Protein 2NWU (pdb70)

Radius of gyration: 24.84 Å; Cα contacts (8 Å, |Δi|>4): 505; chains: 2; bounding box: 49×65×59 Å

InterPro domains:
  IPR002739 RNA-binding protein PAB1135-like [MF_01112] (2-134)
  IPR002739 RNA-binding protein PAB1135-like [PF01877] (4-115)
  IPR002739 RNA-binding protein PAB1135-like [PTHR39652] (1-143)
  IPR022803 Large ribosomal subunit protein uL5 domain superfamily [G3DSA:3.30.1440.10] (1-136)
  IPR022803 Large ribosomal subunit protein uL5 domain superfamily [SSF55282] (3-143)

Structure (mmCIF, N/CA/C/O backbone):
data_2NWU
#
_entry.id   2NWU
#
_cell.length_a   44.680
_cell.length_b   66.307
_cell.length_c   124.746
_cell.angle_alpha   90.00
_cell.angle_beta   90.00
_cell.angle_gamma   90.00
#
_symmetry.space_group_name_H-M   'P 21 21 21'
#
loop_
_entity.id
_entity.type
_entity.pdbx_description
1 polymer 'UPF0201 protein SSO1042'
2 water water
#
loop_
_atom_site.group_PDB
_atom_site.id
_atom_site.type_symbol
_atom_site.label_atom_id
_atom_site.label_alt_id
_atom_site.label_comp_id
_atom_site.label_asym_id
_atom_site.label_entity_id
_atom_site.label_seq_id
_atom_site.pdbx_PDB_ins_code
_atom_site.Cartn_x
_atom_site.Cartn_y
_atom_site.Cartn_z
_atom_site.occupancy
_atom_site.B_iso_or_equiv
_atom_site.auth_seq_id
_atom_site.auth_comp_id
_atom_site.auth_asym_id
_atom_site.auth_atom_id
_atom_site.pdbx_PDB_model_num
ATOM 1 N N . ASP A 1 4 ? 17.200 -2.484 12.237 1.00 43.71 2 ASP A N 1
ATOM 2 C CA . ASP A 1 4 ? 18.108 -1.385 12.159 1.00 43.82 2 ASP A CA 1
ATOM 3 C C . ASP A 1 4 ? 19.544 -1.854 12.052 1.00 42.70 2 ASP A C 1
ATOM 4 O O . ASP A 1 4 ? 20.159 -2.343 13.024 1.00 41.80 2 ASP A O 1
ATOM 9 N N . LYS A 1 5 ? 20.160 -1.694 10.862 1.00 38.99 3 LYS A N 1
ATOM 10 C CA . LYS A 1 5 ? 21.538 -2.113 10.649 1.00 36.26 3 LYS A CA 1
ATOM 11 C C . LYS A 1 5 ? 22.129 -1.552 9.373 1.00 33.17 3 LYS A C 1
ATOM 12 O O . LYS A 1 5 ? 21.421 -1.053 8.502 1.00 31.39 3 LYS A O 1
ATOM 18 N N . VAL A 1 6 ? 23.449 -1.647 9.289 1.00 30.00 4 VAL A N 1
ATOM 19 C CA . VAL A 1 6 ? 24.199 -1.201 8.132 1.00 27.22 4 VAL A CA 1
ATOM 20 C C . VAL A 1 6 ? 24.793 -2.456 7.518 1.00 25.51 4 VAL A C 1
ATOM 21 O O . VAL A 1 6 ? 25.394 -3.280 8.215 1.00 24.50 4 VAL A O 1
ATOM 33 N N . VAL A 1 8 ? 26.974 -3.947 3.973 1.00 24.47 6 VAL A N 1
ATOM 34 C CA . VAL A 1 8 ? 27.747 -3.664 2.780 1.00 23.32 6 VAL A CA 1
ATOM 35 C C . VAL A 1 8 ? 27.986 -4.975 2.052 1.00 24.36 6 VAL A C 1
ATOM 36 O O . VAL A 1 8 ? 28.429 -5.955 2.657 1.00 24.86 6 VAL A O 1
ATOM 40 N N . VAL A 1 9 ? 27.668 -4.989 0.758 1.00 24.04 7 VAL A N 1
ATOM 41 C CA . VAL A 1 9 ? 27.824 -6.176 -0.069 1.00 25.82 7 VAL A CA 1
ATOM 42 C C . VAL A 1 9 ? 28.738 -5.887 -1.250 1.00 27.35 7 VAL A C 1
ATOM 43 O O . VAL A 1 9 ? 28.539 -4.917 -1.987 1.00 28.14 7 VAL A O 1
ATOM 47 N N . ALA A 1 10 ? 29.738 -6.741 -1.428 1.00 28.17 8 ALA A N 1
ATOM 48 C CA . ALA A 1 10 ? 30.700 -6.581 -2.501 1.00 29.09 8 ALA A CA 1
ATOM 49 C C . ALA A 1 10 ? 31.087 -7.936 -3.075 1.00 30.67 8 ALA A C 1
ATOM 50 O O . ALA A 1 10 ? 31.135 -8.940 -2.359 1.00 29.52 8 ALA A O 1
ATOM 52 N N . GLU A 1 11 ? 31.365 -7.961 -4.372 1.00 31.49 9 GLU A N 1
ATOM 53 C CA . GLU A 1 11 ? 31.764 -9.196 -5.025 1.00 33.51 9 GLU A CA 1
ATOM 54 C C . GLU A 1 11 ? 33.271 -9.361 -4.948 1.00 32.60 9 GLU A C 1
ATOM 55 O O . GLU A 1 11 ? 34.022 -8.384 -4.941 1.00 32.68 9 GLU A O 1
ATOM 61 N N . VAL A 1 12 ? 33.710 -10.608 -4.881 1.00 31.23 10 VAL A N 1
ATOM 62 C CA . VAL A 1 12 ? 35.133 -10.906 -4.875 1.00 30.36 10 VAL A CA 1
ATOM 63 C C . VAL A 1 12 ? 35.343 -11.935 -5.979 1.00 29.73 10 VAL A C 1
ATOM 64 O O . VAL A 1 12 ? 35.022 -13.112 -5.807 1.00 29.67 10 VAL A O 1
ATOM 68 N N . ARG A 1 13 ? 35.837 -11.483 -7.127 1.00 29.71 11 ARG A N 1
ATOM 69 C CA . ARG A 1 13 ? 36.086 -12.384 -8.242 1.00 29.24 11 ARG A CA 1
ATOM 70 C C . ARG A 1 13 ? 37.349 -13.192 -7.996 1.00 28.24 11 ARG A C 1
ATOM 71 O O . ARG A 1 13 ? 38.170 -12.839 -7.154 1.00 25.75 11 ARG A O 1
ATOM 79 N N . PRO A 1 14 ? 37.515 -14.296 -8.734 1.00 27.82 12 PRO A N 1
ATOM 80 C CA . PRO A 1 14 ? 38.679 -15.176 -8.615 1.00 28.09 12 PRO A CA 1
ATOM 81 C C . PRO A 1 14 ? 39.993 -14.417 -8.788 1.00 27.57 12 PRO A C 1
ATOM 82 O O . PRO A 1 14 ? 41.016 -14.818 -8.237 1.00 27.66 12 PRO A O 1
ATOM 86 N N . SER A 1 15 ? 39.959 -13.324 -9.555 1.00 27.72 13 SER A N 1
ATOM 87 C CA . SER A 1 15 ? 41.157 -12.510 -9.777 1.00 26.75 13 SER A CA 1
ATOM 88 C C . SER A 1 15 ? 41.357 -11.443 -8.700 1.00 25.46 13 SER A C 1
ATOM 89 O O . SER A 1 15 ? 42.404 -10.807 -8.658 1.00 23.79 13 SER A O 1
ATOM 92 N N . GLU A 1 16 ? 40.373 -11.266 -7.819 1.00 27.11 14 GLU A N 1
ATOM 93 C CA . GLU A 1 16 ? 40.470 -10.258 -6.751 1.00 29.42 14 GLU A CA 1
ATOM 94 C C . GLU A 1 16 ? 40.964 -10.792 -5.403 1.00 29.63 14 GLU A C 1
ATOM 95 O O . GLU A 1 16 ? 40.894 -11.992 -5.129 1.00 27.02 14 GLU A O 1
ATOM 101 N N . ASP A 1 17 ? 41.465 -9.891 -4.564 1.00 30.62 15 ASP A N 1
ATOM 102 C CA . ASP A 1 17 ? 41.928 -10.282 -3.239 1.00 31.77 15 ASP A CA 1
ATOM 103 C C . ASP A 1 17 ? 40.913 -9.756 -2.220 1.00 29.94 15 ASP A C 1
ATOM 104 O O . ASP A 1 17 ? 40.728 -8.551 -2.079 1.00 28.14 15 ASP A O 1
ATOM 109 N N . VAL A 1 18 ? 40.245 -10.673 -1.526 1.00 29.70 16 VAL A N 1
ATOM 110 C CA . VAL A 1 18 ? 39.236 -10.314 -0.536 1.00 29.08 16 VAL A CA 1
ATOM 111 C C . VAL A 1 18 ? 39.777 -9.274 0.443 1.00 28.43 16 VAL A C 1
ATOM 112 O O . VAL A 1 18 ? 39.043 -8.415 0.928 1.00 28.35 16 VAL A O 1
ATOM 116 N N . ASN A 1 19 ? 41.071 -9.341 0.722 1.00 27.26 17 ASN A N 1
ATOM 117 C CA . ASN A 1 19 ? 41.685 -8.383 1.627 1.00 28.40 17 ASN A CA 1
ATOM 118 C C . ASN A 1 19 ? 41.704 -6.974 1.036 1.00 27.18 17 ASN A C 1
ATOM 119 O O . ASN A 1 19 ? 41.554 -5.999 1.765 1.00 25.21 17 ASN A O 1
ATOM 124 N N . LYS A 1 20 ? 41.873 -6.860 -0.281 1.00 27.02 18 LYS A N 1
ATOM 125 C CA . LYS A 1 20 ? 41.873 -5.543 -0.905 1.00 27.17 18 LYS A CA 1
ATOM 126 C C . LYS A 1 20 ? 40.451 -4.985 -0.92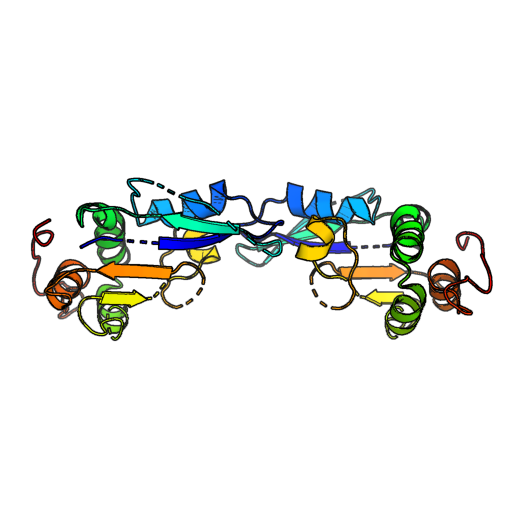1 1.00 27.21 18 LYS A C 1
ATOM 127 O O . LYS A 1 20 ? 40.244 -3.779 -0.769 1.00 26.35 18 LYS A O 1
ATOM 133 N N . VAL A 1 21 ? 39.469 -5.866 -1.088 1.00 24.41 19 VAL A N 1
ATOM 134 C CA . VAL A 1 21 ? 38.079 -5.433 -1.086 1.00 24.40 19 VAL A CA 1
ATOM 135 C C . VAL A 1 21 ? 37.654 -5.040 0.337 1.00 24.96 19 VAL A C 1
ATOM 136 O O . VAL A 1 21 ? 36.922 -4.070 0.530 1.00 24.94 19 VAL A O 1
ATOM 140 N N . LEU A 1 22 ? 38.108 -5.795 1.337 1.00 24.05 20 LEU A N 1
ATOM 141 C CA . LEU A 1 22 ? 37.780 -5.478 2.731 1.00 22.98 20 LEU A CA 1
ATOM 142 C C . LEU A 1 22 ? 38.453 -4.169 3.128 1.00 22.45 20 LEU A C 1
ATOM 143 O O . LEU A 1 22 ? 37.884 -3.357 3.860 1.00 21.70 20 LEU A O 1
ATOM 148 N N . SER A 1 23 ? 39.672 -3.966 2.646 1.00 20.59 21 SER A N 1
ATOM 149 C CA . SER A 1 23 ? 40.382 -2.739 2.950 1.00 21.63 21 SER A CA 1
ATOM 150 C C . SER A 1 23 ? 39.628 -1.566 2.296 1.00 21.95 21 SER A C 1
ATOM 151 O O . SER A 1 23 ? 39.483 -0.510 2.898 1.00 24.57 21 SER A O 1
ATOM 154 N N . ALA A 1 24 ? 39.151 -1.764 1.069 1.00 20.63 22 ALA A N 1
ATOM 155 C CA . ALA A 1 24 ? 38.389 -0.745 0.343 1.00 22.10 22 ALA A CA 1
ATOM 156 C C . ALA A 1 24 ? 37.183 -0.277 1.162 1.00 21.60 22 ALA A C 1
ATOM 157 O O . ALA A 1 24 ? 36.905 0.922 1.280 1.00 20.83 22 ALA A O 1
ATOM 159 N N . ILE A 1 25 ? 36.463 -1.235 1.727 1.00 20.79 23 ILE A N 1
ATOM 160 C CA . ILE A 1 25 ? 35.288 -0.913 2.506 1.00 21.71 23 ILE A CA 1
ATOM 161 C C . ILE A 1 25 ? 35.699 -0.263 3.812 1.00 22.46 23 ILE A C 1
ATOM 162 O O . ILE A 1 25 ? 35.040 0.667 4.268 1.00 23.39 23 ILE A O 1
ATOM 167 N N . SER A 1 26 ? 36.798 -0.737 4.397 1.00 23.14 24 SER A N 1
ATOM 168 C CA . SER A 1 26 ? 37.299 -0.199 5.662 1.00 24.40 24 SER A CA 1
ATOM 169 C C . SER A 1 26 ? 37.539 1.300 5.657 1.00 22.64 24 SER A C 1
ATOM 170 O O . SER A 1 26 ? 37.551 1.929 6.715 1.00 21.96 24 SER A O 1
ATOM 173 N N . ASN A 1 27 ? 37.742 1.874 4.479 1.00 21.81 25 ASN A N 1
ATOM 174 C CA . ASN A 1 27 ? 37.963 3.314 4.392 1.00 24.01 25 ASN A CA 1
ATOM 175 C C . ASN A 1 27 ? 36.726 4.110 4.818 1.00 24.24 25 ASN A C 1
ATOM 176 O O . ASN A 1 27 ? 36.846 5.262 5.230 1.00 24.66 25 ASN A O 1
ATOM 181 N N . PHE A 1 28 ? 35.545 3.490 4.745 1.00 25.06 26 PHE A N 1
ATOM 182 C CA . PHE A 1 28 ? 34.294 4.187 5.076 1.00 26.51 26 PHE A CA 1
ATOM 183 C C . PHE A 1 28 ? 33.321 3.429 5.989 1.00 26.06 26 PHE A C 1
ATOM 184 O O . PHE A 1 28 ? 32.296 3.970 6.406 1.00 27.09 26 PHE A O 1
ATOM 192 N N . PHE A 1 29 ? 33.636 2.189 6.317 1.00 26.38 27 PHE A N 1
ATOM 193 C CA . PHE A 1 29 ? 32.715 1.415 7.131 1.00 28.17 27 PHE A CA 1
ATOM 194 C C . PHE A 1 29 ? 33.467 0.462 8.026 1.00 28.65 27 PHE A C 1
ATOM 195 O O . PHE A 1 29 ? 34.452 -0.143 7.607 1.00 28.54 27 PHE A O 1
ATOM 203 N N . ASP A 1 30 ? 33.011 0.367 9.272 1.00 29.38 28 ASP A N 1
ATOM 204 C CA . ASP A 1 30 ? 33.602 -0.533 10.258 1.00 29.70 28 ASP A CA 1
ATOM 205 C C . ASP A 1 30 ? 32.571 -1.625 10.585 1.00 29.09 28 ASP A C 1
ATOM 206 O O . ASP A 1 30 ? 31.624 -1.405 11.352 1.00 27.28 28 ASP A O 1
ATOM 211 N N . PHE A 1 31 ? 32.752 -2.795 9.975 1.00 29.19 29 PHE A N 1
ATOM 212 C CA . PHE A 1 31 ? 31.849 -3.921 10.183 1.00 30.33 29 PHE A CA 1
ATOM 213 C C . PHE A 1 31 ? 32.025 -4.561 11.558 1.00 28.62 29 PHE A C 1
ATOM 214 O O . PHE A 1 31 ? 33.084 -4.455 12.180 1.00 26.48 29 PHE A O 1
ATOM 222 N N . GLU A 1 32 ? 30.963 -5.212 12.023 1.00 27.96 30 GLU A N 1
ATOM 223 C CA . GLU A 1 32 ? 30.964 -5.891 13.310 1.00 28.74 30 GLU A CA 1
ATOM 224 C C . GLU A 1 32 ? 31.038 -7.393 13.097 1.00 29.12 30 GLU A C 1
ATOM 225 O O . GLU A 1 32 ? 31.383 -8.139 14.015 1.00 29.73 30 GLU A O 1
ATOM 231 N N . LYS A 1 33 ? 30.702 -7.825 11.883 1.00 30.51 31 LYS A N 1
ATOM 232 C CA . LYS A 1 33 ? 30.757 -9.234 11.497 1.00 32.43 31 LYS A CA 1
ATOM 233 C C . LYS A 1 33 ? 30.670 -9.338 9.983 1.00 33.62 31 LYS A C 1
ATOM 234 O O . LYS A 1 33 ? 30.205 -8.411 9.321 1.00 33.94 31 LYS A O 1
ATOM 248 N N . ASN A 1 35 ? 30.240 -12.312 6.428 1.00 39.46 33 ASN A N 1
ATOM 249 C CA . ASN A 1 35 ? 29.902 -13.636 5.938 1.00 41.43 33 ASN A CA 1
ATOM 250 C C . ASN A 1 35 ? 30.401 -13.734 4.502 1.00 41.07 33 ASN A C 1
ATOM 251 O O . ASN A 1 35 ? 30.686 -12.714 3.870 1.00 39.75 33 ASN A O 1
ATOM 256 N N . THR A 1 36 ? 30.497 -14.957 3.990 1.00 40.49 34 THR A N 1
ATOM 257 C CA . THR A 1 36 ? 30.946 -15.177 2.623 1.00 40.07 34 THR A CA 1
ATOM 258 C C . THR A 1 36 ? 30.140 -16.294 1.965 1.00 40.09 34 THR A C 1
ATOM 259 O O . THR A 1 36 ? 29.185 -16.034 1.228 1.00 40.27 34 THR A O 1
ATOM 263 N N . GLY A 1 40 ? 28.129 -19.063 -8.156 1.00 49.25 38 GLY A N 1
ATOM 264 C CA . GLY A 1 40 ? 29.022 -19.415 -9.243 1.00 49.34 38 GLY A CA 1
ATOM 265 C C . GLY A 1 40 ? 30.472 -19.419 -8.798 1.00 50.00 38 GLY A C 1
ATOM 266 O O . GLY A 1 40 ? 30.802 -19.935 -7.730 1.00 50.63 38 GLY A O 1
ATOM 267 N N . ILE A 1 41 ? 31.348 -18.842 -9.612 1.00 49.51 39 ILE A N 1
ATOM 268 C CA . ILE A 1 41 ? 32.757 -18.795 -9.255 1.00 50.14 39 ILE A CA 1
ATOM 269 C C . ILE A 1 41 ? 33.099 -17.483 -8.554 1.00 50.08 39 ILE A C 1
ATOM 270 O O . ILE A 1 41 ? 34.262 -17.230 -8.229 1.00 50.77 39 ILE A O 1
ATOM 275 N N . ILE A 1 42 ? 32.078 -16.662 -8.307 1.00 48.79 40 ILE A N 1
ATOM 276 C CA . ILE A 1 42 ? 32.269 -15.373 -7.647 1.00 47.66 40 ILE A CA 1
ATOM 277 C C . ILE A 1 42 ? 31.738 -15.349 -6.211 1.00 46.59 40 ILE A C 1
ATOM 278 O O . ILE A 1 42 ? 30.606 -15.755 -5.940 1.00 46.77 40 ILE A O 1
ATOM 283 N N . ASP A 1 43 ? 32.567 -14.873 -5.290 1.00 44.90 41 ASP A N 1
ATOM 284 C CA . ASP A 1 43 ? 32.173 -14.778 -3.888 1.00 42.54 41 ASP A CA 1
ATOM 285 C C . ASP A 1 43 ? 31.425 -13.469 -3.612 1.00 40.21 41 ASP A C 1
ATOM 286 O O . ASP A 1 43 ? 31.662 -12.448 -4.260 1.00 40.26 41 ASP A O 1
ATOM 291 N N . ILE A 1 44 ? 30.513 -13.516 -2.651 1.00 37.93 42 ILE A N 1
ATOM 292 C CA . ILE A 1 44 ? 29.743 -12.349 -2.254 1.00 35.98 42 ILE A CA 1
ATOM 293 C C . ILE A 1 44 ? 30.118 -12.077 -0.803 1.00 34.97 42 ILE A C 1
ATOM 294 O O . ILE A 1 44 ? 29.946 -12.932 0.075 1.00 34.85 42 ILE A O 1
ATOM 299 N N . LEU A 1 45 ? 30.648 -10.888 -0.560 1.00 32.52 43 LEU A N 1
ATOM 300 C CA . LEU A 1 45 ? 31.054 -10.477 0.776 1.00 31.73 43 LEU A CA 1
ATOM 301 C C . LEU A 1 45 ? 29.914 -9.670 1.403 1.00 29.72 43 LEU A C 1
ATOM 302 O O . LEU A 1 45 ? 29.468 -8.669 0.839 1.00 27.51 43 LEU A O 1
ATOM 307 N N . VAL A 1 46 ? 29.427 -10.114 2.556 1.00 29.49 44 VAL A N 1
ATOM 308 C CA . VAL A 1 46 ? 28.354 -9.398 3.229 1.00 28.96 44 VAL A CA 1
ATOM 309 C C . VAL A 1 46 ? 28.867 -8.880 4.569 1.00 29.45 44 VAL A C 1
ATOM 310 O O . VAL A 1 46 ? 29.162 -9.660 5.482 1.00 30.18 44 VAL A O 1
ATOM 314 N N . LEU A 1 47 ? 28.998 -7.563 4.682 1.00 28.16 45 LEU A N 1
ATOM 315 C CA . LEU A 1 47 ? 29.478 -6.968 5.919 1.00 27.87 45 LEU A CA 1
ATOM 316 C C . LEU A 1 47 ? 28.345 -6.233 6.585 1.00 27.69 45 LEU A C 1
ATOM 317 O O . LEU A 1 47 ? 27.539 -5.607 5.913 1.00 28.77 45 LEU A O 1
ATOM 322 N N . GLU A 1 48 ? 28.262 -6.314 7.905 1.00 28.25 46 GLU A N 1
ATOM 323 C CA . GLU A 1 48 ? 27.206 -5.589 8.600 1.00 30.37 46 GLU A CA 1
ATOM 324 C C . GLU A 1 48 ? 27.537 -5.135 10.017 1.00 27.81 46 GLU A C 1
ATOM 325 O O . GLU A 1 48 ? 28.401 -5.695 10.689 1.00 24.79 46 GLU A O 1
ATOM 331 N N . ALA A 1 49 ? 26.846 -4.082 10.437 1.00 29.05 47 ALA A N 1
ATOM 332 C CA . ALA A 1 49 ? 27.027 -3.496 11.755 1.00 30.07 47 ALA A CA 1
ATOM 333 C C . ALA A 1 49 ? 25.651 -3.147 12.307 1.00 31.16 47 ALA A C 1
ATOM 334 O O . ALA A 1 49 ? 24.699 -2.975 11.543 1.00 31.36 47 ALA A O 1
ATOM 336 N N . ARG A 1 50 ? 25.535 -3.040 13.624 1.00 33.45 48 ARG A N 1
ATOM 337 C CA . ARG A 1 50 ? 24.247 -2.717 14.222 1.00 36.61 48 ARG A CA 1
ATOM 338 C C . ARG A 1 50 ? 24.162 -1.262 14.640 1.00 35.85 48 ARG A C 1
ATOM 339 O O . ARG A 1 50 ? 23.073 -0.741 14.865 1.00 38.47 48 ARG A O 1
ATOM 347 N N . THR A 1 51 ? 25.310 -0.602 14.740 1.00 33.88 49 THR A N 1
ATOM 348 C CA . THR A 1 51 ? 25.336 0.802 15.136 1.00 30.79 49 THR A CA 1
ATOM 349 C C . THR A 1 51 ? 25.689 1.716 13.971 1.00 30.11 49 THR A C 1
ATOM 350 O O . THR A 1 51 ? 26.440 1.330 13.079 1.00 28.33 49 THR A O 1
ATOM 354 N N . LEU A 1 52 ? 25.131 2.925 13.986 1.00 30.02 50 LEU A N 1
ATOM 355 C CA . LEU A 1 52 ? 25.383 3.910 12.942 1.00 29.56 50 LEU A CA 1
ATOM 356 C C . LEU A 1 52 ? 26.780 4.516 13.092 1.00 28.52 50 LEU A C 1
ATOM 357 O O . LEU A 1 52 ? 27.266 5.195 12.192 1.00 29.25 50 LEU A O 1
ATOM 362 N N . LYS A 1 53 ? 27.427 4.268 14.227 1.00 27.63 51 LYS A N 1
ATOM 363 C CA . LYS A 1 53 ? 28.774 4.785 14.444 1.00 28.37 51 LYS A CA 1
ATOM 364 C C . LYS A 1 53 ? 29.710 4.105 13.461 1.00 25.62 51 LYS A C 1
ATOM 365 O O . LYS A 1 53 ? 30.826 4.558 13.245 1.00 26.36 51 LYS A O 1
ATOM 371 N N . SER A 1 54 ? 29.240 3.014 12.865 1.00 25.59 52 SER A N 1
ATOM 372 C CA . SER A 1 54 ? 30.030 2.264 11.893 1.00 24.99 52 SER A CA 1
ATOM 373 C C . SER A 1 54 ? 30.233 3.055 10.600 1.00 23.66 52 SER A C 1
ATOM 374 O O . SER A 1 54 ? 31.005 2.646 9.724 1.00 25.98 52 SER A O 1
ATOM 377 N N . LEU A 1 55 ? 29.531 4.174 10.479 1.00 20.50 53 LEU A N 1
ATOM 378 C CA . LEU A 1 55 ? 29.643 5.021 9.298 1.00 22.26 53 LEU A CA 1
ATOM 379 C C . LEU A 1 55 ? 30.350 6.343 9.590 1.00 22.58 53 LEU A C 1
ATOM 380 O O . LEU A 1 55 ? 30.328 7.262 8.768 1.00 22.22 53 LEU A O 1
ATOM 385 N N . LEU A 1 56 ? 30.970 6.440 10.763 1.00 22.92 54 LEU A N 1
ATOM 386 C CA . LEU A 1 56 ? 31.680 7.658 11.135 1.00 23.94 54 LEU A CA 1
ATOM 387 C C . LEU A 1 56 ? 32.801 8.001 10.162 1.00 23.02 54 LEU A C 1
ATOM 388 O O . LEU A 1 56 ? 33.094 9.179 9.938 1.00 23.06 54 LEU A O 1
ATOM 393 N N . LYS A 1 57 ? 33.428 6.990 9.573 1.00 23.30 55 LYS A N 1
ATOM 394 C CA . LYS A 1 57 ? 34.511 7.263 8.634 1.00 21.88 55 LYS A CA 1
ATOM 395 C C . LYS A 1 57 ? 33.955 7.908 7.369 1.00 20.83 55 LYS A C 1
ATOM 396 O O . LYS A 1 57 ? 34.559 8.828 6.794 1.00 18.54 55 LYS A O 1
ATOM 402 N N . PHE A 1 58 ? 32.798 7.400 6.955 1.00 17.66 56 PHE A N 1
ATOM 403 C CA . PHE A 1 58 ? 32.054 7.860 5.785 1.00 17.72 56 PHE A CA 1
ATOM 404 C C . PHE A 1 58 ? 31.711 9.335 6.047 1.00 17.32 56 PHE A C 1
ATOM 405 O O . PHE A 1 58 ? 31.936 10.218 5.210 1.00 16.81 56 PHE A O 1
ATOM 413 N N . HIS A 1 59 ? 31.158 9.575 7.230 1.00 17.30 57 HIS A N 1
ATOM 414 C CA . HIS A 1 59 ? 30.779 10.899 7.690 1.00 20.52 57 HIS A CA 1
ATOM 415 C C . HIS A 1 59 ? 31.994 11.834 7.617 1.00 21.61 57 HIS A C 1
ATOM 416 O O . HIS A 1 59 ? 31.877 12.975 7.166 1.00 20.65 57 HIS A O 1
ATOM 423 N N . ARG A 1 60 ? 33.164 11.354 8.033 1.00 20.91 58 ARG A N 1
ATOM 424 C CA . ARG A 1 60 ? 34.359 12.196 8.007 1.00 21.39 58 ARG A CA 1
ATOM 425 C C . ARG A 1 60 ? 34.816 12.537 6.583 1.00 19.22 58 ARG A C 1
ATOM 426 O O . ARG A 1 60 ? 35.125 13.695 6.286 1.00 20.46 58 ARG A O 1
ATOM 434 N N . VAL A 1 61 ? 34.857 11.530 5.713 1.00 15.49 59 VAL A N 1
ATOM 435 C CA . VAL A 1 61 ? 35.278 11.706 4.324 1.00 16.97 59 VAL A CA 1
ATOM 436 C C . VAL A 1 61 ? 34.415 12.690 3.508 1.00 17.84 59 VAL A C 1
ATOM 437 O O . VAL A 1 61 ? 34.950 13.456 2.700 1.00 15.68 59 VAL A O 1
ATOM 441 N N . LEU A 1 62 ? 33.092 12.670 3.706 1.00 20.06 60 LEU A N 1
ATOM 442 C CA . LEU A 1 62 ? 32.198 13.579 2.969 1.00 20.03 60 LEU A CA 1
ATOM 443 C C . LEU A 1 62 ? 32.522 15.034 3.300 1.00 19.37 60 LEU A C 1
ATOM 444 O O . LEU A 1 62 ? 32.406 15.911 2.447 1.00 19.12 60 LEU A O 1
ATOM 449 N N . ARG A 1 63 ? 32.909 15.280 4.547 1.00 18.44 61 ARG A N 1
ATOM 450 C CA . ARG A 1 63 ? 33.280 16.618 4.994 1.00 20.30 61 ARG A CA 1
ATOM 451 C C . ARG A 1 63 ? 34.692 17.003 4.544 1.00 20.99 61 ARG A C 1
ATOM 452 O O . ARG A 1 63 ? 34.906 18.103 4.052 1.00 20.77 61 ARG A O 1
ATOM 460 N N . ASN A 1 64 ? 35.652 16.096 4.721 1.00 21.23 62 ASN A N 1
ATOM 461 C CA . ASN A 1 64 ? 37.038 16.361 4.326 1.00 23.67 62 ASN A CA 1
ATOM 462 C C . ASN A 1 64 ? 37.182 16.676 2.841 1.00 23.27 62 ASN A C 1
ATOM 463 O O . ASN A 1 64 ? 37.829 17.657 2.464 1.00 22.75 62 ASN A O 1
ATOM 468 N N . GLU A 1 65 ? 36.568 15.841 2.005 1.00 21.35 63 GLU A N 1
ATOM 469 C CA . GLU A 1 65 ? 36.614 16.004 0.560 1.00 20.04 63 GLU A CA 1
ATOM 470 C C . GLU A 1 65 ? 35.574 16.990 0.060 1.00 19.92 63 GLU A C 1
ATOM 471 O O . GLU A 1 65 ? 35.463 17.235 -1.138 1.00 17.11 63 GLU A O 1
ATOM 477 N N . ARG A 1 66 ? 34.799 17.542 0.981 1.00 20.72 64 ARG A N 1
ATOM 478 C CA . ARG A 1 66 ? 33.779 18.533 0.650 1.00 20.26 64 ARG A CA 1
ATOM 479 C C . ARG A 1 66 ? 32.880 18.140 -0.529 1.00 21.50 64 ARG A C 1
ATOM 480 O O . ARG A 1 66 ? 32.824 18.835 -1.552 1.00 19.83 64 ARG A O 1
ATOM 488 N N . ILE A 1 67 ? 32.173 17.020 -0.361 1.00 20.85 65 ILE A N 1
ATOM 489 C CA . ILE A 1 67 ? 31.250 16.493 -1.367 1.00 21.15 65 ILE A CA 1
ATOM 490 C C . ILE A 1 67 ? 29.859 16.252 -0.754 1.00 23.16 65 ILE A C 1
ATOM 491 O O . ILE A 1 67 ? 29.121 15.370 -1.205 1.00 25.15 65 ILE A O 1
ATOM 496 N N . LEU A 1 68 ? 29.517 17.030 0.274 1.00 22.04 66 LEU A N 1
ATOM 497 C CA . LEU A 1 68 ? 28.237 16.914 0.970 1.00 23.53 66 LEU A CA 1
ATOM 498 C C . LEU A 1 68 ? 27.035 17.039 0.041 1.00 24.32 66 LEU A C 1
ATOM 499 O O . LEU A 1 68 ? 26.087 16.257 0.136 1.00 22.58 66 LEU A O 1
ATOM 504 N N . ASP A 1 69 ? 27.073 18.029 -0.848 1.00 27.21 67 ASP A N 1
ATOM 505 C CA . ASP A 1 69 ? 25.980 18.260 -1.795 1.00 29.20 67 ASP A CA 1
ATOM 506 C C . ASP A 1 69 ? 25.717 17.035 -2.645 1.00 28.92 67 ASP A C 1
ATOM 507 O O . ASP A 1 69 ? 24.568 16.636 -2.860 1.00 27.74 67 ASP A O 1
ATOM 512 N N . SER A 1 70 ? 26.801 16.447 -3.134 1.00 27.23 68 SER A N 1
ATOM 513 C CA . SER A 1 70 ? 26.714 15.267 -3.972 1.00 25.43 68 SER A CA 1
ATOM 514 C C . SER A 1 70 ? 26.164 14.073 -3.188 1.00 23.82 68 SER A C 1
ATOM 515 O O . SER A 1 70 ? 25.303 13.356 -3.684 1.00 21.59 68 SER A O 1
ATOM 518 N N . ALA A 1 71 ? 26.649 13.878 -1.964 1.00 20.09 69 ALA A N 1
ATOM 519 C CA . ALA A 1 71 ? 26.199 12.764 -1.139 1.00 21.11 69 ALA A CA 1
ATOM 520 C C . ALA A 1 71 ? 24.711 12.858 -0.791 1.00 20.69 69 ALA A C 1
ATOM 521 O O . ALA A 1 71 ? 24.000 11.858 -0.846 1.00 20.25 69 ALA A O 1
ATOM 523 N N . ARG A 1 72 ? 24.257 14.049 -0.409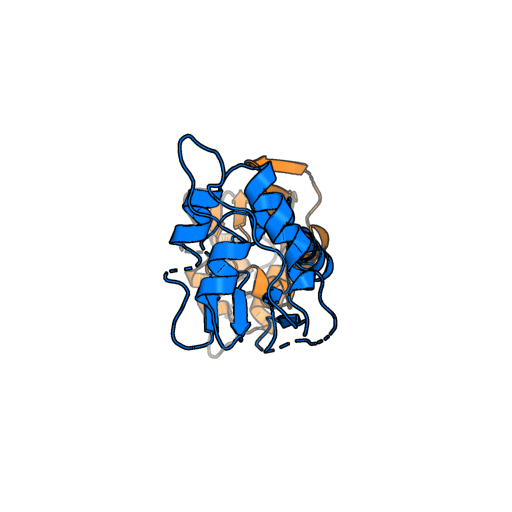 1.00 20.24 70 ARG A N 1
ATOM 524 C CA . ARG A 1 72 ? 22.853 14.272 -0.053 1.00 21.42 70 ARG A CA 1
ATOM 525 C C . ARG A 1 72 ? 21.958 13.842 -1.205 1.00 21.71 70 ARG A C 1
ATOM 526 O O . ARG A 1 72 ? 20.972 13.140 -1.012 1.00 20.50 70 ARG A O 1
ATOM 534 N N . LYS A 1 73 ? 22.306 14.279 -2.409 1.00 22.18 71 LYS A N 1
ATOM 535 C CA . LYS A 1 73 ? 21.531 13.936 -3.590 1.00 24.83 71 LYS A CA 1
ATOM 536 C C . LYS A 1 73 ? 21.384 12.421 -3.702 1.00 24.25 71 LYS A C 1
ATOM 537 O O . LYS A 1 73 ? 20.271 11.897 -3.735 1.00 25.20 71 LYS A O 1
ATOM 543 N N . TYR A 1 74 ? 22.514 11.720 -3.728 1.00 24.74 72 TYR A N 1
ATOM 544 C CA . TYR A 1 74 ? 22.536 10.259 -3.851 1.00 23.56 72 TYR A CA 1
ATOM 545 C C . TYR A 1 74 ? 21.908 9.517 -2.694 1.00 22.80 72 TYR A C 1
ATOM 546 O O . TYR A 1 74 ? 21.256 8.492 -2.883 1.00 22.82 72 TYR A O 1
ATOM 555 N N . LEU A 1 75 ? 22.130 10.020 -1.489 1.00 21.40 73 LEU A N 1
ATOM 556 C CA . LEU A 1 75 ? 21.581 9.388 -0.311 1.00 22.91 73 LEU A CA 1
ATOM 557 C C . LEU A 1 75 ? 20.063 9.587 -0.238 1.00 22.87 73 LEU A C 1
ATOM 558 O O . LEU A 1 75 ? 19.327 8.631 -0.009 1.00 24.58 73 LEU A O 1
ATOM 571 N N . LYS A 1 77 ? 17.838 10.189 -2.641 1.00 24.56 75 LYS A N 1
ATOM 572 C CA . LYS A 1 77 ? 17.162 9.400 -3.662 1.00 24.67 75 LYS A CA 1
ATOM 573 C C . LYS A 1 77 ? 17.283 7.921 -3.327 1.00 25.10 75 LYS A C 1
ATOM 574 O O . LYS A 1 77 ? 16.474 7.115 -3.781 1.00 24.15 75 LYS A O 1
ATOM 580 N N . GLY A 1 78 ? 18.306 7.565 -2.550 1.00 25.40 76 GLY A N 1
ATOM 581 C CA . GLY A 1 78 ? 18.514 6.175 -2.175 1.00 23.04 76 GLY A CA 1
ATOM 582 C C . GLY A 1 78 ? 17.464 5.650 -1.211 1.00 24.07 76 GLY A C 1
ATOM 583 O O . GLY A 1 78 ? 17.342 4.435 -1.022 1.00 22.77 76 GLY A O 1
ATOM 584 N N . ILE A 1 79 ? 16.720 6.563 -0.587 1.00 22.96 77 ILE A N 1
ATOM 585 C CA . ILE A 1 79 ? 15.672 6.181 0.358 1.00 25.78 77 ILE A CA 1
ATOM 586 C C . ILE A 1 79 ? 14.493 5.527 -0.382 1.00 27.74 77 ILE A C 1
ATOM 587 O O . ILE A 1 79 ? 14.059 6.014 -1.429 1.00 24.94 77 ILE A O 1
ATOM 592 N N . GLU A 1 80 ? 13.985 4.429 0.161 1.00 30.71 78 GLU A N 1
ATOM 593 C CA . GLU A 1 80 ? 12.846 3.742 -0.434 1.00 37.37 78 GLU A CA 1
ATOM 594 C C . GLU A 1 80 ? 11.736 3.802 0.621 1.00 38.84 78 GLU A C 1
ATOM 595 O O . GLU A 1 80 ? 10.788 4.592 0.501 1.00 41.11 78 GLU A O 1
ATOM 601 N N . GLY A 1 81 ? 11.864 2.980 1.657 1.00 37.80 79 GLY A N 1
ATOM 602 C CA . GLY A 1 81 ? 10.893 2.995 2.736 1.00 36.30 79 GLY A CA 1
ATOM 603 C C . GLY A 1 81 ? 11.668 3.324 4.000 1.00 36.74 79 GLY A C 1
ATOM 604 O O . GLY A 1 81 ? 11.962 4.483 4.273 1.00 34.04 79 GLY A O 1
ATOM 605 N N . ASN A 1 82 ? 12.007 2.299 4.770 1.00 37.52 80 ASN A N 1
ATOM 606 C CA . ASN A 1 82 ? 12.785 2.490 5.982 1.00 40.15 80 ASN A CA 1
ATOM 607 C C . ASN A 1 82 ? 14.213 2.048 5.694 1.00 38.83 80 ASN A C 1
ATOM 608 O O . ASN A 1 82 ? 14.997 1.776 6.600 1.00 40.29 80 ASN A O 1
ATOM 613 N N . THR A 1 83 ? 14.544 1.996 4.413 1.00 37.09 81 THR A N 1
ATOM 614 C CA . THR A 1 83 ? 15.872 1.602 3.989 1.00 35.69 81 THR A CA 1
ATOM 615 C C . THR A 1 83 ? 16.495 2.692 3.126 1.00 34.05 81 THR A C 1
ATOM 616 O O . THR A 1 83 ? 15.800 3.556 2.588 1.00 32.84 81 THR A O 1
ATOM 620 N N . ILE A 1 84 ? 17.818 2.655 3.021 1.00 31.29 82 ILE A N 1
ATOM 621 C CA . ILE A 1 84 ? 18.553 3.594 2.188 1.00 30.50 82 ILE A CA 1
ATOM 622 C C . ILE A 1 84 ? 19.498 2.721 1.386 1.00 30.59 82 ILE A C 1
ATOM 623 O O . ILE A 1 84 ? 20.253 1.931 1.957 1.00 30.91 82 ILE A O 1
ATOM 628 N N . ALA A 1 85 ? 19.440 2.843 0.068 1.00 28.93 83 ALA A N 1
ATOM 629 C CA . ALA A 1 85 ? 20.301 2.040 -0.788 1.00 29.36 83 ALA A CA 1
ATOM 630 C C . ALA A 1 85 ? 21.066 2.901 -1.789 1.00 28.01 83 ALA A C 1
ATOM 631 O O . ALA A 1 85 ? 20.482 3.745 -2.478 1.00 27.11 83 ALA A O 1
ATOM 633 N N . PHE A 1 86 ? 22.380 2.680 -1.853 1.00 27.40 84 PHE A N 1
ATOM 634 C CA . PHE A 1 86 ? 23.261 3.414 -2.767 1.00 25.20 84 PHE A CA 1
ATOM 635 C C . PHE A 1 86 ? 24.533 2.606 -3.013 1.00 24.54 84 PHE A C 1
ATOM 636 O O . PHE A 1 86 ? 24.797 1.634 -2.310 1.00 25.32 84 PHE A O 1
ATOM 652 N N . ILE A 1 88 ? 28.949 2.644 -4.279 1.00 19.52 86 ILE A N 1
ATOM 653 C CA . ILE A 1 88 ? 30.151 3.434 -4.495 1.00 21.98 86 ILE A CA 1
ATOM 654 C C . ILE A 1 88 ? 31.100 2.633 -5.379 1.00 22.45 86 ILE A C 1
ATOM 655 O O . ILE A 1 88 ? 31.024 1.409 -5.462 1.00 21.61 86 ILE A O 1
ATOM 660 N N . HIS A 1 89 ? 31.965 3.354 -6.072 1.00 23.24 87 HIS A N 1
ATOM 661 C CA . HIS A 1 89 ? 32.910 2.767 -6.995 1.00 25.35 87 HIS A CA 1
ATOM 662 C C . HIS A 1 89 ? 33.938 1.911 -6.258 1.00 25.32 87 HIS A C 1
ATOM 663 O O . HIS A 1 89 ? 34.649 2.384 -5.359 1.00 24.27 87 HIS A O 1
ATOM 670 N N . LYS A 1 90 ? 33.998 0.646 -6.658 1.00 21.72 88 LYS A N 1
ATOM 671 C CA . LYS A 1 90 ? 34.903 -0.343 -6.101 1.00 22.31 88 LYS A CA 1
ATOM 672 C C . LYS A 1 90 ? 36.389 0.044 -6.193 1.00 22.63 88 LYS A C 1
ATOM 673 O O . LYS A 1 90 ? 37.071 0.186 -5.177 1.00 21.86 88 LYS A O 1
ATOM 679 N N . GLN A 1 91 ? 36.890 0.200 -7.412 1.00 23.29 89 GLN A N 1
ATOM 680 C CA . GLN A 1 91 ? 38.299 0.526 -7.600 1.00 25.09 89 GLN A CA 1
ATOM 681 C C . GLN A 1 91 ? 38.704 1.843 -6.938 1.00 24.19 89 GLN A C 1
ATOM 682 O O . GLN A 1 91 ? 39.786 1.943 -6.361 1.00 26.08 89 GLN A O 1
ATOM 688 N N . ALA A 1 92 ? 37.840 2.850 -7.023 1.00 21.96 90 ALA A N 1
ATOM 689 C CA . ALA A 1 92 ? 38.121 4.135 -6.409 1.00 20.63 90 ALA A CA 1
ATOM 690 C C . ALA A 1 92 ? 38.285 3.903 -4.914 1.00 21.79 90 ALA A C 1
ATOM 691 O O . ALA A 1 92 ? 39.262 4.352 -4.308 1.00 21.03 90 ALA A O 1
ATOM 693 N N . ALA A 1 93 ? 37.316 3.198 -4.330 1.00 21.18 91 ALA A N 1
ATOM 694 C CA . ALA A 1 93 ? 37.327 2.898 -2.906 1.00 22.14 91 ALA A CA 1
ATOM 695 C C . ALA A 1 93 ? 38.551 2.075 -2.526 1.00 21.82 91 ALA A C 1
ATOM 696 O O . ALA A 1 93 ? 39.070 2.221 -1.426 1.00 21.32 91 ALA A O 1
ATOM 698 N N . ALA A 1 94 ? 39.013 1.207 -3.424 1.00 21.92 92 ALA A N 1
ATOM 699 C CA . ALA A 1 94 ? 40.192 0.395 -3.123 1.00 22.14 92 ALA A CA 1
ATOM 700 C C . ALA A 1 94 ? 41.396 1.321 -2.901 1.00 23.78 92 ALA A C 1
ATOM 701 O O . ALA A 1 94 ? 42.284 1.009 -2.107 1.00 24.05 92 ALA A O 1
ATOM 703 N N . VAL A 1 95 ? 41.423 2.462 -3.589 1.00 24.13 93 VAL A N 1
ATOM 704 C CA . VAL A 1 95 ? 42.522 3.416 -3.414 1.00 25.75 93 VAL A CA 1
ATOM 705 C C . VAL A 1 95 ? 42.182 4.569 -2.456 1.00 27.32 93 VAL A C 1
ATOM 706 O O . VAL A 1 95 ? 42.841 5.605 -2.482 1.00 26.77 93 VAL A O 1
ATOM 710 N N . GLY A 1 96 ? 41.151 4.387 -1.625 1.00 27.06 94 GLY A N 1
ATOM 711 C CA . GLY A 1 96 ? 40.777 5.405 -0.647 1.00 25.47 94 GLY A CA 1
ATOM 712 C C . GLY A 1 96 ? 39.875 6.548 -1.096 1.00 26.13 94 GLY A C 1
ATOM 713 O O . GLY A 1 96 ? 39.643 7.481 -0.337 1.00 25.78 94 GLY A O 1
ATOM 714 N N . VAL A 1 97 ? 39.361 6.482 -2.318 1.00 25.69 95 VAL A N 1
ATOM 715 C CA . VAL A 1 97 ? 38.494 7.527 -2.852 1.00 25.53 95 VAL A CA 1
ATOM 716 C C . VAL A 1 97 ? 37.023 7.110 -2.764 1.00 25.93 95 VAL A C 1
ATOM 717 O O . VAL A 1 97 ? 36.676 5.962 -3.067 1.00 26.58 95 VAL A O 1
ATOM 721 N N . LEU A 1 98 ? 36.170 8.041 -2.343 1.00 26.00 96 LEU A N 1
ATOM 722 C CA . LEU A 1 98 ? 34.735 7.786 -2.230 1.00 26.62 96 LEU A CA 1
ATOM 723 C C . LEU A 1 98 ? 34.034 8.411 -3.421 1.00 26.98 96 LEU A C 1
ATOM 724 O O . LEU A 1 98 ? 33.934 9.632 -3.526 1.00 27.59 96 LEU A O 1
ATOM 729 N N . SER A 1 99 ? 33.561 7.564 -4.327 1.00 25.71 97 SER A N 1
ATOM 730 C CA . SER A 1 99 ? 32.866 8.030 -5.522 1.00 26.31 97 SER A CA 1
ATOM 731 C C . SER A 1 99 ? 31.549 7.274 -5.652 1.00 25.08 97 SER A C 1
ATOM 732 O O . SER A 1 99 ? 31.537 6.043 -5.746 1.00 25.97 97 SER A O 1
ATOM 735 N N . PHE A 1 100 ? 30.446 8.008 -5.650 1.00 21.73 98 PHE A N 1
ATOM 736 C CA . PHE A 1 100 ? 29.120 7.402 -5.750 1.00 23.58 98 PHE A CA 1
ATOM 737 C C . PHE A 1 100 ? 28.801 6.849 -7.122 1.00 26.24 98 PHE A C 1
ATOM 738 O O . PHE A 1 100 ? 29.265 7.370 -8.129 1.00 25.77 98 PHE A O 1
ATOM 746 N N . VAL A 1 101 ? 28.002 5.788 -7.148 1.00 29.65 99 VAL A N 1
ATOM 747 C CA . VAL A 1 101 ? 27.573 5.167 -8.398 1.00 34.38 99 VAL A CA 1
ATOM 748 C C . VAL A 1 101 ? 26.114 5.542 -8.673 1.00 36.62 99 VAL A C 1
ATOM 749 O O . VAL A 1 101 ? 25.807 6.209 -9.668 1.00 41.40 99 VAL A O 1
ATOM 753 N N . ALA A 1 111 ? 29.972 -1.054 -7.563 1.00 27.64 109 ALA A N 1
ATOM 754 C CA . ALA A 1 111 ? 29.953 -2.469 -7.206 1.00 26.17 109 ALA A CA 1
ATOM 755 C C . ALA A 1 111 ? 29.955 -2.700 -5.690 1.00 24.71 109 ALA A C 1
ATOM 756 O O . ALA A 1 111 ? 29.738 -3.820 -5.246 1.00 24.51 109 ALA A O 1
ATOM 758 N N . ILE A 1 112 ? 30.229 -1.667 -4.893 1.00 23.45 110 ILE A N 1
ATOM 759 C CA . ILE A 1 112 ? 30.163 -1.823 -3.430 1.00 22.30 110 ILE A CA 1
ATOM 760 C C . ILE A 1 112 ? 28.802 -1.244 -3.003 1.00 22.20 110 ILE A C 1
ATOM 761 O O . ILE A 1 112 ? 28.579 -0.030 -3.063 1.00 22.51 110 ILE A O 1
ATOM 766 N N . LYS A 1 113 ? 27.897 -2.121 -2.572 1.00 21.65 111 L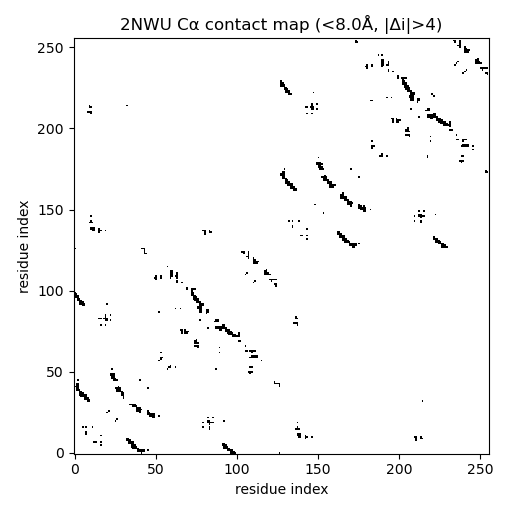YS A N 1
ATOM 767 C CA . LYS A 1 113 ? 26.540 -1.709 -2.202 1.00 23.64 111 LYS A CA 1
ATOM 768 C C . LYS A 1 113 ? 26.295 -1.496 -0.723 1.00 24.03 111 LYS A C 1
ATOM 769 O O . LYS A 1 113 ? 26.633 -2.348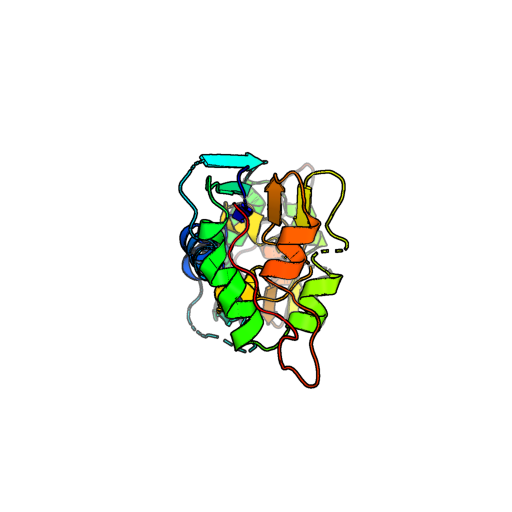 0.090 1.00 23.80 111 LYS A O 1
ATOM 775 N N . PHE A 1 114 ? 25.692 -0.359 -0.391 1.00 23.86 112 PHE A N 1
ATOM 776 C CA . PHE A 1 114 ? 25.351 -0.021 0.988 1.00 26.38 112 PHE A CA 1
ATOM 777 C C . PHE A 1 114 ? 23.842 -0.156 1.175 1.00 26.92 112 PHE A C 1
ATOM 778 O O . PHE A 1 114 ? 23.066 0.287 0.332 1.00 26.85 112 PHE A O 1
ATOM 786 N N . TYR A 1 115 ? 23.445 -0.780 2.278 1.00 28.60 113 TYR A N 1
ATOM 787 C CA . TYR A 1 115 ? 22.039 -0.971 2.622 1.00 30.98 113 TYR A CA 1
ATOM 788 C C . TYR A 1 115 ? 21.901 -0.595 4.086 1.00 29.88 113 TYR A C 1
ATOM 789 O O . TYR A 1 115 ? 22.534 -1.201 4.956 1.00 28.54 113 TYR A O 1
ATOM 798 N N . ILE A 1 116 ? 21.073 0.405 4.357 1.00 30.14 114 ILE A N 1
ATOM 799 C CA . ILE A 1 116 ? 20.875 0.860 5.726 1.00 31.66 114 ILE A CA 1
ATOM 800 C C . ILE A 1 116 ? 19.415 0.780 6.141 1.00 33.88 114 ILE A C 1
ATOM 801 O O . ILE A 1 116 ? 18.544 1.340 5.480 1.00 34.83 114 ILE A O 1
ATOM 806 N N . GLU A 1 117 ? 19.145 0.060 7.224 1.00 35.92 115 GLU A N 1
ATOM 807 C CA . GLU A 1 117 ? 17.784 -0.040 7.727 1.00 36.82 115 GLU A CA 1
ATOM 808 C C . GLU A 1 117 ? 17.678 0.818 8.970 1.00 35.22 115 GLU A C 1
ATOM 809 O O . GLU A 1 117 ? 18.484 0.696 9.890 1.00 35.50 115 GLU A O 1
ATOM 815 N N . TYR A 1 118 ? 16.686 1.700 8.979 1.00 33.83 116 TYR A N 1
ATOM 816 C CA . TYR A 1 118 ? 16.468 2.605 10.096 1.00 32.53 116 TYR A CA 1
ATOM 817 C C . TYR A 1 118 ? 15.071 3.214 9.900 1.00 32.85 116 TYR A C 1
ATOM 818 O O . TYR A 1 118 ? 14.667 3.504 8.774 1.00 31.36 116 TYR A O 1
ATOM 827 N N . GLN A 1 119 ? 14.334 3.390 10.993 1.00 35.14 117 GLN A N 1
ATOM 828 C CA . GLN A 1 119 ? 12.960 3.908 10.938 1.00 38.72 117 GLN A CA 1
ATOM 829 C C . GLN A 1 119 ? 12.770 5.341 10.436 1.00 38.26 117 GLN A C 1
ATOM 830 O O . GLN A 1 119 ? 11.704 5.681 9.914 1.00 38.01 117 GLN A O 1
ATOM 836 N N . ASN A 1 120 ? 13.790 6.179 10.596 1.00 36.98 118 ASN A N 1
ATOM 837 C CA . ASN A 1 120 ? 13.720 7.563 10.129 1.00 36.56 118 ASN A CA 1
ATOM 838 C C . ASN A 1 120 ? 14.945 7.820 9.248 1.00 35.79 118 ASN A C 1
ATOM 839 O O . ASN A 1 120 ? 15.921 8.444 9.675 1.00 34.95 118 ASN A O 1
ATOM 844 N N . PRO A 1 121 ? 14.902 7.335 8.000 1.00 35.74 119 PRO A N 1
ATOM 845 C CA . PRO A 1 121 ? 15.985 7.479 7.026 1.00 35.37 119 PRO A CA 1
ATOM 846 C C . PRO A 1 121 ? 16.489 8.892 6.758 1.00 35.06 119 PRO A C 1
ATOM 847 O O . PRO A 1 121 ? 17.703 9.102 6.639 1.00 35.44 119 PRO A O 1
ATOM 851 N N . LYS A 1 122 ? 15.594 9.869 6.657 1.00 32.43 120 LYS A N 1
ATOM 852 C CA . LYS A 1 122 ? 16.064 11.225 6.394 1.00 31.93 120 LYS A CA 1
ATOM 853 C C . LYS A 1 122 ? 17.066 11.699 7.441 1.00 30.35 120 LYS A C 1
ATOM 854 O O . LYS A 1 122 ? 17.945 12.507 7.136 1.00 29.06 120 LYS A O 1
ATOM 860 N N . GLU A 1 123 ? 16.944 11.204 8.668 1.00 29.09 121 GLU A N 1
ATOM 861 C CA . GLU A 1 123 ? 17.874 11.608 9.719 1.00 31.06 121 GLU A CA 1
ATOM 862 C C . GLU A 1 123 ? 19.296 11.162 9.367 1.00 29.95 121 GLU A C 1
ATOM 863 O O . GLU A 1 123 ? 20.264 11.884 9.626 1.00 26.83 121 GLU A O 1
ATOM 869 N N . ILE A 1 124 ? 19.420 9.970 8.786 1.00 28.17 122 ILE A N 1
ATOM 870 C CA . ILE A 1 124 ? 20.728 9.463 8.383 1.00 27.66 122 ILE A CA 1
ATOM 871 C C . ILE A 1 124 ? 21.300 10.476 7.394 1.00 26.71 122 ILE A C 1
ATOM 872 O O . ILE A 1 124 ? 22.428 10.955 7.555 1.00 27.43 122 ILE A O 1
ATOM 877 N N . VAL A 1 125 ? 20.502 10.816 6.383 1.00 24.44 123 VAL A N 1
ATOM 878 C CA . VAL A 1 125 ? 20.927 11.767 5.359 1.00 23.03 123 VAL A CA 1
ATOM 879 C C . VAL A 1 125 ? 21.329 13.121 5.921 1.00 23.20 123 VAL A C 1
ATOM 880 O O . VAL A 1 125 ? 22.338 13.686 5.515 1.00 24.29 123 VAL A O 1
ATOM 884 N N . ASP A 1 126 ? 20.536 13.654 6.843 1.00 22.62 124 ASP A N 1
ATOM 885 C CA . ASP A 1 126 ? 20.850 14.959 7.406 1.00 22.80 124 ASP A CA 1
ATOM 886 C C . ASP A 1 126 ? 22.061 14.882 8.328 1.00 21.67 124 ASP A C 1
ATOM 887 O O . ASP A 1 126 ? 22.695 15.888 8.602 1.00 20.65 124 ASP A O 1
ATOM 892 N N . TRP A 1 127 ? 22.372 13.684 8.808 1.00 21.64 125 TRP A N 1
ATOM 893 C CA . TRP A 1 127 ? 23.526 13.492 9.682 1.00 22.05 125 TRP A CA 1
ATOM 894 C C . TRP A 1 127 ? 24.787 13.421 8.829 1.00 21.55 125 TRP A C 1
ATOM 895 O O . TRP A 1 127 ? 25.757 14.138 9.071 1.00 17.89 125 TRP A O 1
ATOM 906 N N . LEU A 1 128 ? 24.744 12.561 7.818 1.00 18.88 126 LEU A N 1
ATOM 907 C CA . LEU A 1 128 ? 25.869 12.351 6.915 1.00 19.43 126 LEU A CA 1
ATOM 908 C C . LEU A 1 128 ? 26.090 13.472 5.910 1.00 18.35 126 LEU A C 1
ATOM 909 O O . LEU A 1 128 ? 27.229 13.886 5.662 1.00 17.86 126 LEU A O 1
ATOM 914 N N . ALA A 1 129 ? 25.002 13.934 5.308 1.00 16.20 127 ALA A N 1
ATOM 915 C CA . ALA A 1 129 ? 25.094 14.959 4.278 1.00 17.15 127 ALA A CA 1
ATOM 916 C C . ALA A 1 129 ? 24.208 16.190 4.463 1.00 18.61 127 ALA A C 1
ATOM 917 O O . ALA A 1 129 ? 23.225 16.358 3.755 1.00 16.14 127 ALA A O 1
ATOM 919 N N . PRO A 1 130 ? 24.552 17.067 5.422 1.00 22.20 128 PRO A N 1
ATOM 920 C CA . PRO A 1 130 ? 23.807 18.301 5.708 1.00 23.64 128 PRO A CA 1
ATOM 921 C C . PRO A 1 130 ? 23.671 19.169 4.464 1.00 25.57 128 PRO A C 1
ATOM 922 O O . PRO A 1 130 ? 24.555 19.180 3.605 1.00 25.58 128 PRO A O 1
ATOM 926 N N . LYS A 1 131 ? 22.570 19.902 4.369 1.00 25.99 129 LYS A N 1
ATOM 927 C CA . LYS A 1 131 ? 22.387 20.814 3.256 1.00 27.73 129 LYS A CA 1
ATOM 928 C C . LYS A 1 131 ? 23.477 21.878 3.450 1.00 27.56 129 LYS A C 1
ATOM 929 O O . LYS A 1 131 ? 23.819 22.227 4.587 1.00 28.01 129 LYS A O 1
ATOM 935 N N . THR A 1 132 ? 24.045 22.384 2.363 1.00 26.14 130 THR A N 1
ATOM 936 C CA . THR A 1 132 ? 25.082 23.393 2.518 1.00 27.44 130 THR A CA 1
ATOM 937 C C . THR A 1 132 ? 24.742 24.736 1.881 1.00 29.12 130 THR A C 1
ATOM 938 O O . THR A 1 132 ? 23.994 24.811 0.909 1.00 28.13 130 THR A O 1
ATOM 942 N N . ALA A 1 133 ? 25.302 25.796 2.451 1.00 30.47 131 ALA A N 1
ATOM 943 C CA . ALA A 1 133 ? 25.128 27.144 1.928 1.00 33.47 131 ALA A CA 1
ATOM 944 C C . ALA A 1 133 ? 26.547 27.706 1.845 1.00 34.27 131 ALA A C 1
ATOM 945 O O . ALA A 1 133 ? 27.252 27.781 2.853 1.00 32.52 131 ALA A O 1
ATOM 947 N N . HIS A 1 134 ? 26.967 28.063 0.636 1.00 38.33 132 HIS A N 1
ATOM 948 C CA . HIS A 1 134 ? 28.302 28.609 0.406 1.00 42.43 132 HIS A CA 1
ATOM 949 C C . HIS A 1 134 ? 29.396 27.602 0.776 1.00 42.23 132 HIS A C 1
ATOM 950 O O . HIS A 1 134 ? 30.453 27.969 1.296 1.00 43.46 132 HIS A O 1
ATOM 957 N N . GLY A 1 135 ? 29.129 26.326 0.507 1.00 41.06 133 GLY A N 1
ATOM 958 C CA . GLY A 1 135 ? 30.094 25.278 0.797 1.00 39.44 133 GLY A CA 1
ATOM 959 C C . GLY A 1 135 ? 30.261 2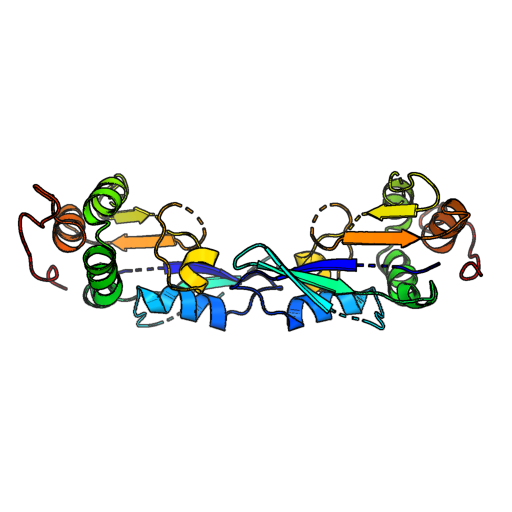4.908 2.261 1.00 38.94 133 GLY A C 1
ATOM 960 O O . GLY A 1 135 ? 31.192 24.193 2.615 1.00 38.84 133 GLY A O 1
ATOM 961 N N . VAL A 1 136 ? 29.372 25.391 3.121 1.00 38.45 134 VAL A N 1
ATOM 962 C CA . VAL A 1 136 ? 29.475 25.073 4.539 1.00 38.07 134 VAL A CA 1
ATOM 963 C C . VAL A 1 136 ? 28.170 24.443 5.050 1.00 35.80 134 VAL A C 1
ATOM 964 O O . VAL A 1 136 ? 27.072 24.896 4.721 1.00 33.88 134 VAL A O 1
ATOM 968 N N . PRO A 1 137 ? 28.283 23.378 5.857 1.00 34.16 135 PRO A N 1
ATOM 969 C CA . PRO A 1 137 ? 27.127 22.675 6.418 1.00 33.39 135 PRO A CA 1
ATOM 970 C C . PRO A 1 137 ? 26.216 23.627 7.179 1.00 31.40 135 PRO A C 1
ATOM 971 O O . PRO A 1 137 ? 26.684 24.422 7.991 1.00 30.79 135 PRO A O 1
ATOM 975 N N . LEU A 1 138 ? 24.918 23.538 6.916 1.00 30.48 136 LEU A N 1
ATOM 976 C CA . LEU A 1 138 ? 23.942 24.386 7.592 1.00 28.41 136 LEU A CA 1
ATOM 977 C C . LEU A 1 138 ? 23.630 23.864 8.976 1.00 28.03 136 LEU A C 1
ATOM 978 O O . LEU A 1 138 ? 23.022 24.557 9.784 1.00 28.77 136 LEU A O 1
ATOM 983 N N . TRP A 1 139 ? 24.027 22.627 9.248 1.00 26.35 137 TRP A N 1
ATOM 984 C CA . TRP A 1 139 ? 23.803 22.056 10.564 1.00 26.13 137 TRP A CA 1
ATOM 985 C C . TRP A 1 139 ? 24.758 20.899 10.781 1.00 26.55 137 TRP A C 1
ATOM 986 O O . TRP A 1 139 ? 25.359 20.394 9.836 1.00 24.89 137 TRP A O 1
ATOM 997 N N . ASP A 1 140 ? 24.894 20.496 12.037 1.00 27.92 138 ASP A N 1
ATOM 998 C CA . ASP A 1 140 ? 25.792 19.419 12.410 1.00 29.84 138 ASP A CA 1
ATOM 999 C C . ASP A 1 140 ? 25.135 18.512 13.453 1.00 30.73 138 ASP A C 1
ATOM 1000 O O . ASP A 1 140 ? 25.451 18.592 14.639 1.00 32.47 138 ASP A O 1
ATOM 1005 N N . ASN A 1 141 ? 24.227 17.647 13.014 1.00 30.52 139 ASN A N 1
ATOM 1006 C CA . ASN A 1 141 ? 23.542 16.757 13.942 1.00 31.59 139 ASN A CA 1
ATOM 1007 C C . ASN A 1 141 ? 24.446 15.635 14.430 1.00 32.93 139 ASN A C 1
ATOM 1008 O O . ASN A 1 141 ? 25.425 15.267 13.771 1.00 33.70 139 ASN A O 1
ATOM 1013 N N . PRO A 1 142 ? 24.136 15.082 15.612 1.00 33.94 140 PRO A N 1
ATOM 1014 C CA . PRO A 1 142 ? 24.921 13.988 16.185 1.00 32.50 140 PRO A CA 1
ATOM 1015 C C . PRO A 1 142 ? 24.481 12.710 15.480 1.00 32.65 140 PRO A C 1
ATOM 1016 O O . PRO A 1 142 ? 23.494 12.718 14.748 1.00 30.99 140 PRO A O 1
ATOM 1020 N N . VAL A 1 143 ? 25.209 11.621 15.687 1.00 32.86 141 VAL A N 1
ATOM 1021 C CA . VAL A 1 143 ? 24.848 10.362 15.054 1.00 33.84 141 VAL A CA 1
ATOM 1022 C C . VAL A 1 143 ? 23.461 9.948 15.556 1.00 34.05 141 VAL A C 1
ATOM 1023 O O . VAL A 1 143 ? 23.202 9.961 16.759 1.00 34.95 141 VAL A O 1
ATOM 1027 N N . PRO A 1 144 ? 22.547 9.595 14.642 1.00 34.15 142 PRO A N 1
ATOM 1028 C CA . PRO A 1 144 ? 21.205 9.187 15.076 1.00 35.57 142 PRO A CA 1
ATOM 1029 C C . PRO A 1 144 ? 21.293 8.022 16.071 1.00 36.24 142 PRO A C 1
ATOM 1030 O O . PRO A 1 144 ? 22.160 7.156 15.950 1.00 34.51 142 PRO A O 1
ATOM 1034 N N . PRO A 1 145 ? 20.385 7.986 17.058 1.00 36.61 143 PRO A N 1
ATOM 1035 C CA . PRO A 1 145 ? 20.365 6.929 18.076 1.00 37.54 143 PRO A CA 1
ATOM 1036 C C . PRO A 1 145 ? 20.298 5.500 17.539 1.00 38.92 143 PRO A C 1
ATOM 1037 O O . PRO A 1 145 ? 19.547 5.205 16.608 1.00 37.73 143 PRO A O 1
ATOM 1041 N N . ASP A 1 146 ? 21.102 4.642 18.170 1.00 41.75 144 ASP A N 1
ATOM 1042 C CA . ASP A 1 146 ? 21.256 3.215 17.877 1.00 44.55 144 ASP A CA 1
ATOM 1043 C C . ASP A 1 146 ? 22.502 2.953 17.026 1.00 45.93 144 ASP A C 1
ATOM 1044 O O . ASP A 1 146 ? 23.441 2.324 17.561 1.00 44.52 144 ASP A O 1
ATOM 1049 N N . ASP B 1 4 ? 58.854 -13.895 -33.919 1.00 57.69 2 ASP B N 1
ATOM 1050 C CA . ASP B 1 4 ? 58.305 -15.193 -33.687 1.00 57.27 2 ASP B CA 1
ATOM 1051 C C . ASP B 1 4 ? 58.030 -15.428 -32.217 1.00 55.93 2 ASP B C 1
ATOM 1052 O O . ASP B 1 4 ? 58.336 -16.495 -31.633 1.00 55.98 2 ASP B O 1
ATOM 1057 N N . LYS B 1 5 ? 57.434 -14.434 -31.553 1.00 53.32 3 LYS B N 1
ATOM 1058 C CA . LYS B 1 5 ? 57.102 -14.515 -30.137 1.00 49.47 3 LYS B CA 1
ATOM 1059 C C . LYS B 1 5 ? 55.610 -14.369 -29.869 1.00 46.73 3 LYS B C 1
ATOM 1060 O O . LYS B 1 5 ? 54.822 -14.057 -30.765 1.00 46.68 3 LYS B O 1
ATOM 1066 N N . VAL B 1 6 ? 55.230 -14.627 -28.623 1.00 44.36 4 VAL B N 1
ATOM 1067 C CA . VAL B 1 6 ? 53.842 -14.521 -28.192 1.00 40.86 4 VAL B CA 1
ATOM 1068 C C . VAL B 1 6 ? 53.823 -13.509 -27.063 1.00 37.95 4 VAL B C 1
ATOM 1069 O O . VAL B 1 6 ? 54.797 -13.370 -26.322 1.00 37.09 4 VAL B O 1
ATOM 1081 N N . VAL B 1 8 ? 51.097 -11.736 -24.015 1.00 29.45 6 VAL B N 1
ATOM 1082 C CA . VAL B 1 8 ? 49.810 -11.706 -23.345 1.00 27.37 6 VAL B CA 1
ATOM 1083 C C . VAL B 1 8 ? 49.742 -10.423 -22.532 1.00 28.26 6 VAL B C 1
ATOM 1084 O O . VAL B 1 8 ? 50.685 -10.070 -21.817 1.00 28.18 6 VAL B O 1
ATOM 1088 N N . VAL B 1 9 ? 48.621 -9.727 -22.656 1.00 26.88 7 VAL B N 1
ATOM 1089 C CA . VAL B 1 9 ? 48.401 -8.478 -21.939 1.00 26.69 7 VAL B CA 1
ATOM 1090 C C . VAL B 1 9 ? 47.163 -8.648 -21.068 1.00 25.36 7 VAL B C 1
ATOM 1091 O O . VAL B 1 9 ? 46.161 -9.219 -21.503 1.00 23.36 7 VAL B O 1
ATOM 1095 N N . ALA B 1 10 ? 47.242 -8.164 -19.837 1.00 23.98 8 ALA B N 1
ATOM 1096 C CA . ALA B 1 10 ? 46.123 -8.268 -18.914 1.00 26.02 8 ALA B CA 1
ATOM 1097 C C . ALA B 1 10 ? 46.239 -7.161 -17.882 1.00 27.20 8 ALA B C 1
ATOM 1098 O O . ALA B 1 10 ? 47.339 -6.783 -17.484 1.00 28.18 8 ALA B O 1
ATOM 1100 N N . GLU B 1 11 ? 45.101 -6.634 -17.455 1.00 29.14 9 GLU B N 1
ATOM 1101 C CA . GLU B 1 11 ? 45.113 -5.557 -16.482 1.00 30.80 9 GLU B CA 1
ATOM 1102 C C . GLU B 1 11 ? 44.993 -6.090 -15.068 1.00 30.58 9 GLU B C 1
ATOM 1103 O O . GLU B 1 11 ? 44.548 -7.219 -14.845 1.00 30.38 9 GLU B O 1
ATOM 1109 N N . VAL B 1 12 ? 45.418 -5.264 -14.120 1.00 30.30 10 VAL B N 1
ATOM 1110 C CA . VAL B 1 12 ? 45.332 -5.578 -12.703 1.00 30.24 10 VAL B CA 1
ATOM 1111 C C . VAL B 1 12 ? 44.807 -4.309 -12.043 1.00 31.57 10 VAL B C 1
ATOM 1112 O O . VAL B 1 12 ? 45.512 -3.300 -11.961 1.00 31.59 10 VAL B O 1
ATOM 1116 N N . ARG B 1 13 ? 43.553 -4.349 -11.610 1.00 31.86 11 ARG B N 1
ATOM 1117 C CA . ARG B 1 13 ? 42.936 -3.204 -10.955 1.00 31.15 11 ARG B CA 1
ATOM 1118 C C . ARG B 1 13 ? 43.338 -3.239 -9.480 1.00 30.25 11 ARG B C 1
ATOM 1119 O O . ARG B 1 13 ? 43.884 -4.240 -9.005 1.00 29.58 11 ARG B O 1
ATOM 1127 N N . PRO B 1 14 ? 43.068 -2.146 -8.740 1.00 28.52 12 PRO B N 1
ATOM 1128 C CA . PRO B 1 14 ? 43.396 -2.044 -7.316 1.00 26.83 12 PRO B CA 1
ATOM 1129 C C . PRO B 1 14 ? 42.790 -3.138 -6.425 1.00 25.68 12 PRO B C 1
ATOM 1130 O O . PRO B 1 14 ? 43.345 -3.463 -5.376 1.00 25.86 12 PRO B O 1
ATOM 1134 N N . SER B 1 15 ? 41.651 -3.698 -6.825 1.00 24.54 13 SER B N 1
ATOM 1135 C CA . SER B 1 15 ? 41.026 -4.756 -6.025 1.00 24.28 13 SER B CA 1
ATOM 1136 C C . SER B 1 15 ? 41.562 -6.131 -6.433 1.00 24.95 13 SER B C 1
ATOM 1137 O O . SER B 1 15 ? 41.256 -7.141 -5.804 1.00 24.05 13 SER B O 1
ATOM 1140 N N . GLU B 1 16 ? 42.371 -6.170 -7.485 1.00 25.27 14 GLU B N 1
ATOM 1141 C CA . GLU B 1 16 ? 42.912 -7.440 -7.928 1.00 27.03 14 GLU B CA 1
ATOM 1142 C C . GLU B 1 16 ? 44.294 -7.739 -7.377 1.00 27.36 14 GLU B C 1
ATOM 1143 O O . GLU B 1 16 ? 45.048 -6.841 -6.995 1.00 23.78 14 GLU B O 1
ATOM 1149 N N . ASP B 1 17 ? 44.608 -9.026 -7.335 1.00 27.37 15 ASP B N 1
ATOM 1150 C CA . ASP B 1 17 ? 45.895 -9.477 -6.853 1.00 28.36 15 ASP B CA 1
ATOM 1151 C C . ASP B 1 17 ? 46.705 -9.821 -8.090 1.00 28.78 15 ASP B C 1
ATOM 1152 O O . ASP B 1 17 ? 46.363 -10.739 -8.836 1.00 28.19 15 ASP B O 1
ATOM 1157 N N . VAL B 1 18 ? 47.768 -9.062 -8.320 1.00 30.11 16 VAL B N 1
ATOM 1158 C CA . VAL B 1 18 ? 48.614 -9.298 -9.470 1.00 30.03 16 VAL B CA 1
ATOM 1159 C C . VAL B 1 18 ? 48.990 -10.777 -9.597 1.00 30.83 16 VAL B C 1
ATOM 1160 O O . VAL B 1 18 ? 49.074 -11.303 -10.710 1.00 32.01 16 VAL B O 1
ATOM 1164 N N . ASN B 1 19 ? 49.196 -11.460 -8.473 1.00 31.18 17 ASN B N 1
ATOM 1165 C CA . ASN B 1 19 ? 49.584 -12.873 -8.528 1.00 31.76 17 ASN B CA 1
ATOM 1166 C C . ASN B 1 19 ? 48.480 -13.822 -8.970 1.00 30.44 17 ASN B C 1
ATOM 1167 O O . ASN B 1 19 ? 48.759 -14.886 -9.518 1.00 28.88 17 ASN B O 1
ATOM 1172 N N . LYS B 1 20 ? 47.229 -13.440 -8.737 1.00 28.45 18 LYS B N 1
ATOM 1173 C CA . LYS B 1 20 ? 46.119 -14.268 -9.166 1.00 27.49 18 LYS B CA 1
ATOM 1174 C C . LYS B 1 20 ? 45.957 -14.116 -10.676 1.00 25.49 18 LYS B C 1
ATOM 1175 O O . LYS B 1 20 ? 45.604 -15.065 -11.360 1.00 27.07 18 LYS B O 1
ATOM 1181 N N . VAL B 1 21 ? 46.229 -12.923 -11.202 1.00 23.52 19 VAL B N 1
ATOM 1182 C CA . VAL B 1 21 ? 46.125 -12.710 -12.640 1.00 23.39 19 VAL B CA 1
ATOM 1183 C C . VAL B 1 21 ? 47.245 -13.520 -13.324 1.00 23.67 19 VAL B C 1
ATOM 1184 O O . VAL B 1 21 ? 46.994 -14.260 -14.281 1.00 23.30 19 VAL B O 1
ATOM 1188 N N . LEU B 1 22 ? 48.471 -13.393 -12.816 1.00 21.96 20 LEU B N 1
ATOM 1189 C CA . LEU B 1 22 ? 49.604 -14.128 -13.375 1.00 22.58 20 LEU B CA 1
ATOM 1190 C C . LEU B 1 22 ? 49.398 -15.639 -13.244 1.00 22.96 20 LEU B C 1
ATOM 1191 O O . LEU B 1 22 ? 49.720 -16.401 -14.149 1.00 22.82 20 LEU B O 1
ATOM 1196 N N . SER B 1 23 ? 48.846 -16.076 -12.122 1.00 24.02 21 SER B N 1
ATOM 1197 C CA . SER B 1 23 ? 48.612 -17.498 -11.927 1.00 25.23 21 SER B CA 1
ATOM 1198 C C . SER B 1 23 ? 47.540 -18.006 -12.903 1.00 26.84 21 SER B C 1
ATOM 1199 O O . SER B 1 23 ? 47.639 -19.131 -13.418 1.00 26.57 21 SER B O 1
ATOM 1202 N N . ALA B 1 24 ? 46.527 -17.181 -13.170 1.00 25.18 22 ALA B N 1
ATOM 1203 C CA . ALA B 1 24 ? 45.458 -17.572 -14.095 1.00 26.83 22 ALA B CA 1
ATOM 1204 C C . ALA B 1 24 ? 46.001 -17.755 -15.520 1.00 26.80 22 ALA B C 1
ATOM 1205 O O . ALA B 1 24 ? 45.567 -18.640 -16.258 1.00 27.69 22 ALA B O 1
ATOM 1207 N N . ILE B 1 25 ? 46.959 -16.910 -15.880 1.00 28.25 23 ILE B N 1
ATOM 1208 C CA . ILE B 1 25 ? 47.609 -16.923 -17.185 1.00 28.08 23 ILE B CA 1
ATOM 1209 C C . ILE B 1 25 ? 48.574 -18.102 -17.322 1.00 28.32 23 ILE B C 1
ATOM 1210 O O . ILE B 1 25 ? 48.694 -18.690 -18.409 1.00 25.83 23 ILE B O 1
ATOM 1215 N N . SER B 1 26 ? 49.255 -18.439 -16.221 1.00 27.07 24 SER B N 1
ATOM 1216 C CA . SER B 1 26 ? 50.216 -19.547 -16.193 1.00 27.08 24 SER B CA 1
ATOM 1217 C C . SER B 1 26 ? 49.558 -20.869 -16.539 1.00 25.35 24 SER B C 1
ATOM 1218 O O . SER B 1 26 ? 50.225 -21.805 -16.966 1.00 28.43 24 SER B O 1
ATOM 1221 N N . ASN B 1 27 ? 48.251 -20.945 -16.341 1.00 23.87 25 ASN B N 1
ATOM 1222 C CA . ASN B 1 27 ? 47.505 -22.151 -16.645 1.00 24.21 25 ASN B CA 1
ATOM 1223 C C . ASN B 1 27 ? 47.679 -22.479 -18.116 1.00 24.93 25 ASN B C 1
ATOM 1224 O O . ASN B 1 27 ? 47.794 -23.639 -18.503 1.00 23.59 25 ASN B O 1
ATOM 1229 N N . PHE B 1 28 ? 47.711 -21.440 -18.938 1.00 27.12 26 PHE B N 1
ATOM 1230 C CA . PHE B 1 28 ? 47.812 -21.634 -20.372 1.00 27.23 26 PHE B CA 1
ATOM 1231 C C . PHE B 1 28 ? 49.049 -21.060 -21.044 1.00 28.48 26 PHE B C 1
ATOM 1232 O O . PHE B 1 28 ? 49.311 -21.359 -22.204 1.00 28.80 26 PHE B O 1
ATOM 1240 N N . PHE B 1 29 ? 49.818 -20.250 -20.333 1.00 28.73 27 PHE B N 1
ATOM 1241 C CA . PHE B 1 29 ? 50.973 -19.611 -20.949 1.00 29.58 27 PHE B CA 1
ATOM 1242 C C . PHE B 1 29 ? 52.220 -19.615 -20.058 1.00 31.86 27 PHE B C 1
ATOM 1243 O O . PHE B 1 29 ? 52.199 -19.124 -18.926 1.00 30.62 27 PHE B O 1
ATOM 1251 N N . ASP B 1 30 ? 53.301 -20.198 -20.569 1.00 33.36 28 ASP B N 1
ATOM 1252 C CA . ASP B 1 30 ? 54.553 -20.242 -19.833 1.00 33.82 28 ASP B CA 1
ATOM 1253 C C . ASP B 1 30 ? 55.401 -19.066 -20.307 1.00 33.72 28 ASP B C 1
ATOM 1254 O O . ASP B 1 30 ? 56.319 -19.219 -21.116 1.00 35.41 28 ASP B O 1
ATOM 1259 N N . PHE B 1 31 ? 55.065 -17.881 -19.807 1.00 33.98 29 PHE B N 1
ATOM 1260 C CA . PHE B 1 31 ? 55.776 -16.658 -20.166 1.00 33.63 29 PHE B CA 1
ATOM 1261 C C . PHE B 1 31 ? 57.206 -16.640 -19.625 1.00 34.56 29 PHE B C 1
ATOM 1262 O O . PHE B 1 31 ? 57.507 -17.270 -18.611 1.00 32.97 29 PHE B O 1
ATOM 1270 N N . GLU B 1 32 ? 58.082 -15.916 -20.312 1.00 36.07 30 GLU B N 1
ATOM 1271 C CA . GLU B 1 32 ? 59.488 -15.832 -19.926 1.00 39.03 30 GLU B CA 1
ATOM 1272 C C . GLU B 1 32 ? 59.856 -14.450 -19.404 1.00 39.59 30 GLU B C 1
ATOM 1273 O O . GLU B 1 32 ? 60.676 -14.322 -18.495 1.00 40.97 30 GLU B O 1
ATOM 1279 N N . LYS B 1 33 ? 59.242 -13.421 -19.984 1.00 40.16 31 LYS B N 1
ATOM 1280 C CA . LYS B 1 33 ? 59.506 -12.031 -19.610 1.00 40.67 31 LYS B CA 1
ATOM 1281 C C . LYS B 1 33 ? 58.266 -11.337 -19.056 1.00 40.32 31 LYS B C 1
ATOM 1282 O O . LYS B 1 33 ? 57.139 -11.736 -19.333 1.00 39.15 31 LYS B O 1
ATOM 1296 N N . ASN B 1 35 ? 56.977 -7.151 -17.758 1.00 41.18 33 ASN B N 1
ATOM 1297 C CA . ASN B 1 35 ? 57.170 -5.758 -17.417 1.00 40.74 33 ASN B CA 1
ATOM 1298 C C . ASN B 1 35 ? 55.762 -5.309 -17.066 1.00 39.48 33 ASN B C 1
ATOM 1299 O O . ASN B 1 35 ? 54.783 -5.920 -17.498 1.00 37.08 33 ASN B O 1
ATOM 1304 N N . THR B 1 36 ? 55.659 -4.270 -16.254 1.00 37.84 34 THR B N 1
ATOM 1305 C CA . THR B 1 36 ? 54.360 -3.771 -15.846 1.00 36.99 34 THR B CA 1
ATOM 1306 C C . THR B 1 36 ? 54.272 -2.322 -16.236 1.00 36.04 34 THR B C 1
ATOM 1307 O O . THR B 1 36 ? 55.236 -1.572 -16.115 1.00 35.22 34 THR B O 1
ATOM 1311 N N . ARG B 1 37 ? 53.104 -1.925 -16.710 1.00 37.89 35 ARG B N 1
ATOM 1312 C CA . ARG B 1 37 ? 52.910 -0.552 -17.121 1.00 40.10 35 ARG B CA 1
ATOM 1313 C C . ARG B 1 37 ? 51.655 -0.018 -16.479 1.00 41.82 35 ARG B C 1
ATOM 1314 O O . ARG B 1 37 ? 50.900 -0.777 -15.875 1.00 41.95 35 ARG B O 1
ATOM 1322 N N . LYS B 1 38 ? 51.427 1.283 -16.591 1.00 45.00 36 LYS B N 1
ATOM 1323 C CA . LYS B 1 38 ? 50.259 1.861 -15.947 1.00 48.14 36 LYS B CA 1
ATOM 1324 C C . LYS B 1 38 ? 49.370 2.713 -16.838 1.00 48.61 36 LYS B C 1
ATOM 1325 O O . LYS B 1 38 ? 49.791 3.210 -17.881 1.00 49.38 36 LYS B O 1
ATOM 1331 N N . GLU B 1 39 ? 48.123 2.843 -16.405 1.00 49.29 37 GLU B N 1
ATOM 1332 C CA . GLU B 1 39 ? 47.106 3.653 -17.058 1.00 49.24 37 GLU B CA 1
ATOM 1333 C C . GLU B 1 39 ? 46.254 4.107 -15.877 1.00 47.32 37 GLU B C 1
ATOM 1334 O O . GLU B 1 39 ? 45.127 3.640 -15.688 1.00 46.66 37 GLU B O 1
ATOM 1340 N N . GLY B 1 40 ? 46.822 4.998 -15.068 1.00 46.11 38 GLY B N 1
ATOM 1341 C CA . GLY B 1 40 ? 46.120 5.503 -13.900 1.00 42.13 38 GLY B CA 1
ATOM 1342 C C . GLY B 1 40 ? 46.336 4.591 -12.708 1.00 40.72 38 GLY B C 1
ATOM 1343 O O . GLY B 1 40 ? 47.472 4.261 -12.366 1.00 40.84 38 GLY B O 1
ATOM 1344 N N . ILE B 1 41 ? 45.248 4.173 -12.073 1.00 37.71 39 ILE B N 1
ATOM 1345 C CA . ILE B 1 41 ? 45.339 3.292 -10.915 1.00 35.98 39 ILE B CA 1
ATOM 1346 C C . ILE B 1 41 ? 45.269 1.829 -11.362 1.00 34.39 39 ILE B C 1
ATOM 1347 O O . ILE B 1 41 ? 45.089 0.927 -10.545 1.00 35.11 39 ILE B O 1
ATOM 1352 N N . ILE B 1 42 ? 45.424 1.615 -12.666 1.00 33.51 40 ILE B N 1
ATOM 1353 C CA . ILE B 1 42 ? 45.368 0.287 -13.274 1.00 32.34 40 ILE B CA 1
ATOM 1354 C C . ILE B 1 42 ? 46.722 -0.172 -13.802 1.00 29.96 40 ILE B C 1
ATOM 1355 O O . ILE B 1 42 ? 47.347 0.544 -14.583 1.00 28.99 40 ILE B O 1
ATOM 1360 N N . ASP B 1 43 ? 47.179 -1.355 -13.394 1.00 27.45 41 ASP B N 1
ATOM 1361 C CA . ASP B 1 43 ? 48.453 -1.862 -13.920 1.00 27.71 41 ASP B CA 1
ATOM 1362 C C . ASP B 1 43 ? 48.178 -2.713 -15.151 1.00 24.91 41 ASP B C 1
ATOM 1363 O O . ASP B 1 43 ? 47.131 -3.335 -15.275 1.00 21.47 41 ASP B O 1
ATOM 1368 N N . ILE B 1 44 ? 49.133 -2.751 -16.058 1.00 25.59 42 ILE B N 1
ATOM 1369 C CA . ILE B 1 44 ? 48.964 -3.548 -17.250 1.00 26.73 42 ILE B CA 1
ATOM 1370 C C . ILE B 1 44 ? 50.147 -4.490 -17.354 1.00 27.40 42 ILE B C 1
ATOM 1371 O O . ILE B 1 44 ? 51.306 -4.056 -17.378 1.00 27.27 42 ILE B O 1
ATOM 1376 N N . LEU B 1 45 ? 49.854 -5.783 -17.399 1.00 26.07 43 LEU B N 1
ATOM 1377 C CA . LEU B 1 45 ? 50.905 -6.774 -17.507 1.00 26.21 43 LEU B CA 1
ATOM 1378 C C . LEU B 1 45 ? 51.132 -7.136 -18.965 1.00 25.74 43 LEU B C 1
ATOM 1379 O O . LEU B 1 45 ? 50.181 -7.402 -19.708 1.00 25.80 43 LEU B O 1
ATOM 1384 N N . VAL B 1 46 ? 52.399 -7.126 -19.363 1.00 27.07 44 VAL B N 1
ATOM 1385 C CA . VAL B 1 46 ? 52.807 -7.489 -20.711 1.00 27.40 44 VAL B CA 1
ATOM 1386 C C . VAL B 1 46 ? 53.764 -8.654 -20.523 1.00 28.39 44 VAL B C 1
ATOM 1387 O O . VAL B 1 46 ? 54.897 -8.469 -20.075 1.00 29.08 44 VAL B O 1
ATOM 1391 N N . LEU B 1 47 ? 53.293 -9.855 -20.850 1.00 28.87 45 LEU B N 1
ATOM 1392 C CA . LEU B 1 47 ? 54.081 -11.073 -20.703 1.00 28.75 45 LEU B CA 1
ATOM 1393 C C . LEU B 1 47 ? 54.525 -11.612 -22.056 1.00 30.30 45 LEU B C 1
ATOM 1394 O O . LEU B 1 47 ? 53.717 -11.697 -22.977 1.00 27.88 45 LEU B O 1
ATOM 1399 N N . GLU B 1 48 ? 55.796 -12.001 -22.165 1.00 32.56 46 GLU B N 1
ATOM 1400 C CA . GLU B 1 48 ? 56.306 -12.524 -23.428 1.00 35.78 46 GLU B CA 1
ATOM 1401 C C . GLU B 1 48 ? 57.135 -13.803 -23.337 1.00 36.11 46 GLU B C 1
ATOM 1402 O O . GLU B 1 48 ? 57.751 -14.096 -22.312 1.00 35.75 46 GLU B O 1
ATOM 1408 N N . ALA B 1 49 ? 57.139 -14.554 -24.437 1.00 38.07 47 ALA B N 1
ATOM 1409 C CA . ALA B 1 49 ? 57.892 -15.800 -24.574 1.00 39.84 47 ALA B CA 1
ATOM 1410 C C . ALA B 1 49 ? 58.375 -15.838 -26.022 1.00 41.31 47 ALA B C 1
ATOM 1411 O O . ALA B 1 49 ? 57.718 -15.283 -26.906 1.00 41.56 47 ALA B O 1
ATOM 1413 N N . ARG B 1 50 ? 59.506 -16.488 -26.278 1.00 41.50 48 ARG B N 1
ATOM 1414 C CA . ARG B 1 50 ? 60.015 -16.533 -27.642 1.00 43.32 48 ARG B CA 1
ATOM 1415 C C . ARG B 1 50 ? 59.515 -17.704 -28.480 1.00 42.08 48 ARG B C 1
ATOM 1416 O O . ARG B 1 50 ? 59.373 -17.579 -29.693 1.00 41.84 48 ARG B O 1
ATOM 1424 N N . THR B 1 51 ? 59.235 -18.840 -27.853 1.00 40.83 49 THR B N 1
ATOM 1425 C CA . THR B 1 51 ? 58.765 -19.981 -28.630 1.00 40.64 49 THR B CA 1
ATOM 1426 C C . THR B 1 51 ? 57.310 -20.365 -28.411 1.00 40.08 49 THR B C 1
ATOM 1427 O O . THR B 1 51 ? 56.750 -20.207 -27.322 1.00 37.59 49 THR B O 1
ATOM 1431 N N . LEU B 1 52 ? 56.709 -20.875 -29.477 1.00 39.54 50 LEU B N 1
ATOM 1432 C CA . LEU B 1 52 ? 55.334 -21.328 -29.443 1.00 39.23 50 LEU B CA 1
ATOM 1433 C C . LEU B 1 52 ? 55.173 -22.444 -28.410 1.00 38.63 50 LEU B C 1
ATOM 1434 O O . LEU B 1 52 ? 54.050 -22.800 -28.052 1.00 38.84 50 LEU B O 1
ATOM 1439 N N . LYS B 1 53 ? 56.298 -22.980 -27.926 1.00 36.99 51 LYS B N 1
ATOM 1440 C CA . LYS B 1 53 ? 56.279 -24.030 -26.903 1.00 37.01 51 LYS B CA 1
ATOM 1441 C C . LYS B 1 53 ? 55.614 -23.448 -25.663 1.00 35.61 51 LYS B C 1
ATOM 1442 O O . LYS B 1 53 ? 55.047 -24.169 -24.842 1.00 35.80 51 LYS B O 1
ATOM 1448 N N . SER B 1 54 ? 55.711 -22.131 -25.534 1.00 34.27 52 SER B N 1
ATOM 1449 C CA . SER B 1 54 ? 55.140 -21.420 -24.399 1.00 33.61 52 SER B CA 1
ATOM 1450 C C . SER B 1 54 ? 53.635 -21.596 -24.371 1.00 33.74 52 SER B C 1
ATOM 1451 O O . SER B 1 54 ? 52.992 -21.230 -23.385 1.00 34.42 52 SER B O 1
ATOM 1454 N N . LEU B 1 55 ? 53.079 -22.137 -25.456 1.00 31.53 53 LEU B N 1
ATOM 1455 C CA . LEU B 1 55 ? 51.640 -22.347 -25.547 1.00 30.80 53 LEU B CA 1
ATOM 1456 C C . LEU B 1 55 ? 51.250 -23.812 -25.493 1.00 30.33 53 LEU B C 1
ATOM 1457 O O . LEU B 1 55 ? 50.147 -24.177 -25.898 1.00 31.18 53 LEU B O 1
ATOM 1462 N N . LEU B 1 56 ? 52.144 -24.649 -24.975 1.00 28.91 54 LEU B N 1
ATOM 1463 C CA . LEU B 1 56 ? 51.867 -26.076 -24.885 1.00 28.59 54 LEU B CA 1
ATOM 1464 C C . LEU B 1 56 ? 50.674 -26.367 -23.974 1.00 27.44 54 LEU B C 1
ATOM 1465 O O . LEU B 1 56 ? 49.873 -27.259 -24.257 1.00 25.61 54 LEU B O 1
ATOM 1470 N N . LYS B 1 57 ? 50.546 -25.614 -22.886 1.00 26.57 55 LYS B N 1
ATOM 1471 C CA . LYS B 1 57 ? 49.437 -25.834 -21.965 1.00 27.56 55 LYS B CA 1
ATOM 1472 C C . LYS B 1 57 ? 48.115 -25.389 -22.584 1.00 27.38 55 LYS B C 1
ATOM 1473 O O . LYS B 1 57 ? 47.047 -25.881 -22.225 1.00 27.61 55 LYS B O 1
ATOM 1479 N N . PHE B 1 58 ? 48.199 -24.463 -23.529 1.00 27.35 56 PHE B N 1
ATOM 1480 C CA . PHE B 1 58 ? 47.027 -23.954 -24.229 1.00 27.71 56 PHE B CA 1
ATOM 1481 C C . PHE B 1 58 ? 46.599 -25.069 -25.186 1.00 26.47 56 PHE B C 1
ATOM 1482 O O . PHE B 1 58 ? 45.411 -25.393 -25.316 1.00 24.64 56 PHE B O 1
ATOM 1490 N N . HIS B 1 59 ? 47.588 -25.660 -25.849 1.00 27.57 57 HIS B N 1
ATOM 1491 C CA . HIS B 1 59 ? 47.347 -26.755 -26.787 1.00 27.29 57 HIS B CA 1
ATOM 1492 C C . HIS B 1 59 ? 46.633 -27.887 -26.045 1.00 27.55 57 HIS B C 1
ATOM 1493 O O . HIS B 1 59 ? 45.625 -28.414 -26.517 1.00 26.97 57 HIS B O 1
ATOM 1500 N N . ARG B 1 60 ? 47.138 -28.230 -24.864 1.00 26.75 58 ARG B N 1
ATOM 1501 C CA . ARG B 1 60 ? 46.552 -29.303 -24.068 1.00 27.73 58 ARG B CA 1
ATOM 1502 C C . ARG B 1 60 ? 45.124 -29.057 -23.547 1.00 27.43 58 ARG B C 1
ATOM 1503 O O . ARG B 1 60 ? 44.282 -29.962 -23.598 1.00 24.80 58 ARG B O 1
ATOM 1511 N N . VAL B 1 61 ? 44.854 -27.846 -23.057 1.00 25.69 59 VAL B N 1
ATOM 1512 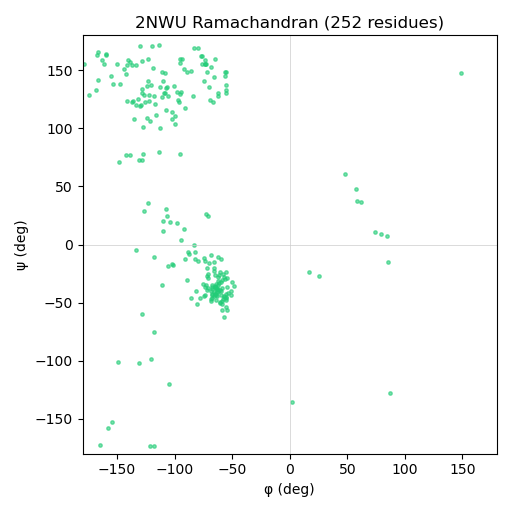C CA . VAL B 1 61 ? 43.538 -27.518 -22.509 1.00 25.67 59 VAL B CA 1
ATOM 1513 C C . VAL B 1 61 ? 42.419 -27.553 -23.551 1.00 25.86 59 VAL B C 1
ATOM 1514 O O . VAL B 1 61 ? 41.296 -27.963 -23.258 1.00 25.07 59 VAL B O 1
ATOM 1518 N N . LEU B 1 62 ? 42.724 -27.128 -24.770 1.00 25.22 60 LEU B N 1
ATOM 1519 C CA . LEU B 1 62 ? 41.728 -27.136 -25.822 1.00 24.82 60 LEU B CA 1
ATOM 1520 C C . LEU B 1 62 ? 41.208 -28.552 -26.031 1.00 25.51 60 LEU B C 1
ATOM 1521 O O . LEU B 1 62 ? 40.047 -28.755 -26.401 1.00 23.48 60 LEU B O 1
ATOM 1526 N N . ARG B 1 63 ? 42.071 -29.530 -25.775 1.00 26.85 61 ARG B N 1
ATOM 1527 C CA . ARG B 1 63 ? 41.704 -30.933 -25.939 1.00 28.20 61 ARG B CA 1
ATOM 1528 C C . ARG B 1 63 ? 41.020 -31.506 -24.692 1.00 31.09 61 ARG B C 1
ATOM 1529 O O . ARG B 1 63 ? 39.988 -32.175 -24.797 1.00 31.12 61 ARG B O 1
ATOM 1537 N N . ASN B 1 64 ? 41.579 -31.238 -23.514 1.00 32.65 62 ASN B N 1
ATOM 1538 C CA . ASN B 1 64 ? 40.984 -31.750 -22.283 1.00 34.32 62 ASN B CA 1
ATOM 1539 C C . ASN B 1 64 ? 39.581 -31.193 -22.086 1.00 33.66 62 ASN B C 1
ATOM 1540 O O . ASN B 1 64 ? 38.743 -31.833 -21.457 1.00 33.95 62 ASN B O 1
ATOM 1545 N N . GLU B 1 65 ? 39.322 -30.006 -22.623 1.00 34.02 63 GLU B N 1
ATOM 1546 C CA . GLU B 1 65 ? 38.004 -29.384 -22.484 1.00 33.99 63 GLU B CA 1
ATOM 1547 C C . GLU B 1 65 ? 37.093 -29.758 -23.647 1.00 33.17 63 GLU B C 1
ATOM 1548 O O . GLU B 1 65 ? 35.888 -29.515 -23.612 1.00 34.65 63 GLU B O 1
ATOM 1554 N N . ARG B 1 66 ? 37.683 -30.343 -24.679 1.00 34.27 64 ARG B N 1
ATOM 1555 C CA . ARG B 1 66 ? 36.946 -30.737 -25.871 1.00 35.10 64 ARG B CA 1
ATOM 1556 C C . ARG B 1 66 ? 36.225 -29.560 -26.538 1.00 32.66 64 ARG B C 1
ATOM 1557 O O . ARG B 1 66 ? 35.045 -29.655 -26.877 1.00 31.79 64 ARG B O 1
ATOM 1565 N N . ILE B 1 67 ? 36.939 -28.451 -26.726 1.00 29.87 65 ILE B N 1
ATOM 1566 C CA . ILE B 1 67 ? 36.358 -27.274 -27.368 1.00 30.37 65 ILE B CA 1
ATOM 1567 C C . ILE B 1 67 ? 37.165 -26.867 -28.596 1.00 29.55 65 ILE B C 1
ATOM 1568 O O . ILE B 1 67 ? 37.295 -25.678 -28.883 1.00 29.01 65 ILE B O 1
ATOM 1573 N N . LEU B 1 68 ? 37.699 -27.854 -29.316 1.00 28.86 66 LEU B N 1
ATOM 1574 C CA . LEU B 1 68 ? 38.513 -27.614 -30.516 1.00 31.93 66 LEU B CA 1
ATOM 1575 C C . LEU B 1 68 ? 37.720 -26.951 -31.630 1.00 32.91 66 LEU B C 1
ATOM 1576 O O . LEU B 1 68 ? 38.252 -26.162 -32.419 1.00 31.96 66 LEU B O 1
ATOM 1581 N N . ASP B 1 69 ? 36.445 -27.309 -31.699 1.00 35.85 67 ASP B N 1
ATOM 1582 C CA . ASP B 1 69 ? 35.525 -26.777 -32.691 1.00 39.33 67 ASP B CA 1
ATOM 1583 C C . ASP B 1 69 ? 35.477 -25.268 -32.538 1.00 38.63 67 ASP B C 1
ATOM 1584 O O . ASP B 1 69 ? 35.746 -24.509 -33.477 1.00 39.10 67 ASP B O 1
ATOM 1589 N N . SER B 1 70 ? 35.134 -24.858 -31.321 1.00 35.97 68 SER B N 1
ATOM 1590 C CA . SER B 1 70 ? 34.997 -23.468 -30.933 1.00 34.81 68 SER B CA 1
ATOM 1591 C C . SER B 1 70 ? 36.300 -22.694 -31.051 1.00 34.44 68 SER B C 1
ATOM 1592 O O . SER B 1 70 ? 36.315 -21.547 -31.502 1.00 33.62 68 SER B O 1
ATOM 1595 N N . ALA B 1 71 ? 37.395 -23.328 -30.650 1.00 33.15 69 ALA B N 1
ATOM 1596 C CA . ALA B 1 71 ? 38.697 -22.679 -30.701 1.00 32.98 69 ALA B CA 1
ATOM 1597 C C . ALA B 1 71 ? 39.162 -22.373 -32.128 1.00 32.50 69 ALA B C 1
ATOM 1598 O O . ALA B 1 71 ? 39.802 -21.350 -32.363 1.00 32.57 69 ALA B O 1
ATOM 1600 N N . ARG B 1 72 ? 38.845 -23.247 -33.078 1.00 32.03 70 ARG B N 1
ATOM 1601 C CA . ARG B 1 72 ? 39.272 -23.030 -34.457 1.00 32.38 70 ARG B CA 1
ATOM 1602 C C . ARG B 1 72 ? 38.631 -21.777 -35.044 1.00 32.89 70 ARG B C 1
ATOM 1603 O O . ARG B 1 72 ? 39.291 -20.987 -35.712 1.00 31.57 70 ARG B O 1
ATOM 1611 N N . LYS B 1 73 ? 37.345 -21.582 -34.794 1.00 34.86 71 LYS B N 1
ATOM 1612 C CA . LYS B 1 73 ? 36.718 -20.392 -35.328 1.00 38.12 71 LYS B CA 1
ATOM 1613 C C . LYS B 1 73 ? 37.254 -19.114 -34.676 1.00 37.67 71 LYS B C 1
ATOM 1614 O O . LYS B 1 73 ? 37.533 -18.143 -35.369 1.00 39.62 71 LYS B O 1
ATOM 1620 N N . TYR B 1 74 ? 37.422 -19.113 -33.357 1.00 37.72 72 TYR B N 1
ATOM 1621 C CA . TYR B 1 74 ? 37.948 -17.932 -32.673 1.00 38.02 72 TYR B CA 1
ATOM 1622 C C . TYR B 1 74 ? 39.366 -17.599 -33.121 1.00 36.01 72 TYR B C 1
ATOM 1623 O O . TYR B 1 74 ? 39.708 -16.434 -33.321 1.00 35.69 72 TYR B O 1
ATOM 1632 N N . LEU B 1 75 ? 40.187 -18.624 -33.282 1.00 35.48 73 LEU B N 1
ATOM 1633 C CA . LEU B 1 75 ? 41.569 -18.425 -33.691 1.00 37.10 73 LEU B CA 1
ATOM 1634 C C . LEU B 1 75 ? 41.687 -18.032 -35.159 1.00 37.63 73 LEU B C 1
ATOM 1635 O O . LEU B 1 75 ? 42.495 -17.170 -35.524 1.00 37.89 73 LEU B O 1
ATOM 1648 N N . LYS B 1 77 ? 39.425 -16.544 -36.875 1.00 41.06 75 LYS B N 1
ATOM 1649 C CA . LYS B 1 77 ? 38.868 -15.201 -36.932 1.00 42.05 75 LYS B CA 1
ATOM 1650 C C . LYS B 1 77 ? 39.857 -14.166 -36.427 1.00 41.93 75 LYS B C 1
ATOM 1651 O O . LYS B 1 77 ? 39.828 -13.012 -36.853 1.00 42.36 75 LYS B O 1
ATOM 1657 N N . GLY B 1 78 ? 40.761 -14.588 -35.548 1.00 41.17 76 GLY B N 1
ATOM 1658 C CA . GLY B 1 78 ? 41.714 -13.687 -34.952 1.00 39.04 76 GLY B CA 1
ATOM 1659 C C . GLY B 1 78 ? 42.925 -13.405 -35.817 1.00 39.41 76 GLY B C 1
ATOM 1660 O O . GLY B 1 78 ? 43.752 -12.572 -35.455 1.00 39.42 76 GLY B O 1
ATOM 1661 N N . ILE B 1 79 ? 43.054 -14.091 -36.947 1.00 40.80 77 ILE B N 1
ATOM 1662 C CA . ILE B 1 79 ? 44.196 -13.855 -37.831 1.00 42.82 77 ILE B CA 1
ATOM 1663 C C . ILE B 1 79 ? 44.002 -12.533 -38.571 1.00 44.72 77 ILE B C 1
ATOM 1664 O O . ILE B 1 79 ? 42.889 -12.197 -38.975 1.00 44.78 77 ILE B O 1
ATOM 1669 N N . GLU B 1 80 ? 45.082 -11.780 -38.739 1.00 47.31 78 GLU B N 1
ATOM 1670 C CA . GLU B 1 80 ? 45.005 -10.508 -39.444 1.00 51.37 78 GLU B CA 1
ATOM 1671 C C . GLU B 1 80 ? 46.067 -10.450 -40.537 1.00 52.54 78 GLU B C 1
ATOM 1672 O O . GLU B 1 80 ? 45.752 -10.301 -41.722 1.00 53.05 78 GLU B O 1
ATOM 1678 N N . GLY B 1 81 ? 47.328 -10.560 -40.139 1.00 52.80 79 GLY B N 1
ATOM 1679 C CA . GLY B 1 81 ? 48.393 -10.536 -41.123 1.00 52.46 79 GLY B CA 1
ATOM 1680 C C . GLY B 1 81 ? 49.288 -11.713 -40.830 1.00 52.00 79 GLY B C 1
ATOM 1681 O O . GLY B 1 81 ? 48.975 -12.847 -41.182 1.00 51.88 79 GLY B O 1
ATOM 1682 N N . ASN B 1 82 ? 50.413 -11.431 -40.189 1.00 51.83 80 ASN B N 1
ATOM 1683 C CA . ASN B 1 82 ? 51.346 -12.465 -39.789 1.00 50.85 80 ASN B CA 1
ATOM 1684 C C . ASN B 1 82 ? 51.178 -12.542 -38.273 1.00 49.51 80 ASN B C 1
ATOM 1685 O O . ASN B 1 82 ? 52.125 -12.835 -37.542 1.00 49.28 80 ASN B O 1
ATOM 1690 N N . THR B 1 83 ? 49.962 -12.251 -37.809 1.00 47.64 81 THR B N 1
ATOM 1691 C CA . THR B 1 83 ? 49.650 -12.294 -36.381 1.00 46.13 81 THR B CA 1
ATOM 1692 C C . THR B 1 83 ? 48.260 -12.853 -36.114 1.00 45.07 81 THR B C 1
ATOM 1693 O O . THR B 1 83 ? 47.370 -12.789 -36.962 1.00 45.75 81 THR B O 1
ATOM 1697 N N . ILE B 1 84 ? 48.090 -13.411 -34.923 1.00 43.06 82 ILE B N 1
ATOM 1698 C CA . ILE B 1 84 ? 46.806 -13.950 -34.510 1.00 41.75 82 ILE B CA 1
ATOM 1699 C C . ILE B 1 84 ? 46.515 -13.288 -33.185 1.00 40.52 82 ILE B C 1
ATOM 1700 O O . ILE B 1 84 ? 47.362 -13.301 -32.290 1.00 40.56 82 ILE B O 1
ATOM 1705 N N . ALA B 1 85 ? 45.332 -12.706 -33.053 1.00 37.45 83 ALA B N 1
ATOM 1706 C CA . ALA B 1 85 ? 44.972 -12.063 -31.804 1.00 36.90 83 ALA B CA 1
ATOM 1707 C C . ALA B 1 85 ? 43.625 -12.559 -31.312 1.00 35.77 83 ALA B C 1
ATOM 1708 O O . ALA B 1 85 ? 42.663 -12.661 -32.080 1.00 35.61 83 ALA B O 1
ATOM 1710 N N . PHE B 1 86 ? 43.563 -12.877 -30.026 1.00 34.32 84 PHE 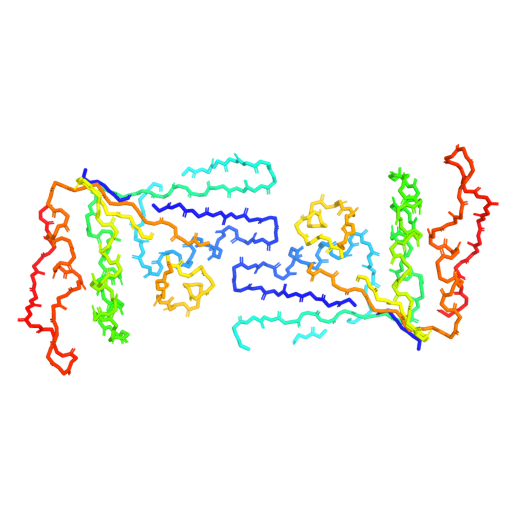B N 1
ATOM 1711 C CA . PHE B 1 86 ? 42.320 -13.334 -29.426 1.00 33.29 84 PHE B CA 1
ATOM 1712 C C . PHE B 1 86 ? 42.298 -13.037 -27.925 1.00 31.78 84 PHE B C 1
ATOM 1713 O O . PHE B 1 86 ? 43.308 -12.640 -27.344 1.00 30.16 84 PHE B O 1
ATOM 1729 N N . ILE B 1 88 ? 40.630 -14.367 -23.940 1.00 26.60 86 ILE B N 1
ATOM 1730 C CA . ILE B 1 88 ? 39.989 -15.421 -23.177 1.00 26.20 86 ILE B CA 1
ATOM 1731 C C . ILE B 1 88 ? 39.420 -14.785 -21.911 1.00 28.26 86 ILE B C 1
ATOM 1732 O O . ILE B 1 88 ? 39.847 -13.701 -21.505 1.00 28.16 86 ILE B O 1
ATOM 1737 N N . HIS B 1 89 ? 38.443 -15.445 -21.302 1.00 26.29 87 HIS B N 1
ATOM 1738 C CA . HIS B 1 89 ? 37.793 -14.925 -20.102 1.00 28.28 87 HIS B CA 1
ATOM 1739 C C . HIS B 1 89 ? 38.762 -14.958 -18.930 1.00 26.20 87 HIS B C 1
ATOM 1740 O O . HIS B 1 89 ? 39.302 -16.015 -18.599 1.00 25.29 87 HIS B O 1
ATOM 1747 N N . LYS B 1 90 ? 38.979 -13.804 -18.305 1.00 24.50 88 LYS B N 1
ATOM 1748 C CA . LYS B 1 90 ? 39.898 -13.718 -17.176 1.00 24.07 88 LYS B CA 1
ATOM 1749 C C . LYS B 1 90 ? 39.502 -14.515 -15.929 1.00 24.80 88 LYS B C 1
ATOM 1750 O O . LYS B 1 90 ? 40.345 -15.228 -15.358 1.00 22.89 88 LYS B O 1
ATOM 1756 N N . GLN B 1 91 ? 38.250 -14.389 -15.491 1.00 23.61 89 GLN B N 1
ATOM 1757 C CA . GLN B 1 91 ? 37.812 -15.100 -14.290 1.00 23.18 89 GLN B CA 1
ATOM 1758 C C . GLN B 1 91 ? 37.794 -16.606 -14.529 1.00 22.31 89 GLN B C 1
ATOM 1759 O O . GLN B 1 91 ? 38.217 -17.401 -13.671 1.00 21.26 89 GLN B O 1
ATOM 1765 N N . ALA B 1 92 ? 37.297 -16.999 -15.694 1.00 23.03 90 ALA B N 1
ATOM 1766 C CA . ALA B 1 92 ? 37.260 -18.401 -16.060 1.00 22.98 90 ALA B CA 1
ATOM 1767 C C . ALA B 1 92 ? 38.694 -18.905 -15.942 1.00 23.86 90 ALA B C 1
ATOM 1768 O O . ALA B 1 92 ? 38.976 -19.884 -15.252 1.00 24.46 90 ALA B O 1
ATOM 1770 N N . ALA B 1 93 ? 39.605 -18.212 -16.612 1.00 25.34 91 ALA B N 1
ATOM 1771 C CA . ALA B 1 93 ? 41.009 -18.585 -16.583 1.00 27.34 91 ALA B CA 1
ATOM 1772 C C . ALA B 1 93 ? 41.493 -18.762 -15.151 1.00 27.82 91 ALA B C 1
ATOM 1773 O O . ALA B 1 93 ? 42.204 -19.712 -14.855 1.00 25.71 91 ALA B O 1
ATOM 1775 N N . ALA B 1 94 ? 41.099 -17.849 -14.266 1.00 28.27 92 ALA B N 1
ATOM 1776 C CA . ALA B 1 94 ? 41.517 -17.910 -12.871 1.00 29.46 92 ALA B CA 1
ATOM 1777 C C . ALA B 1 94 ? 41.124 -19.213 -12.191 1.00 30.45 92 ALA B C 1
ATOM 1778 O O . ALA B 1 94 ? 41.762 -19.611 -11.222 1.00 32.30 92 ALA B O 1
ATOM 1780 N N . VAL B 1 95 ? 40.080 -19.880 -12.686 1.00 31.44 93 VAL B N 1
ATOM 1781 C CA . VAL B 1 95 ? 39.652 -21.148 -12.097 1.00 32.40 93 VAL B CA 1
ATOM 1782 C C . VAL B 1 95 ? 40.015 -22.368 -12.968 1.00 33.48 93 VAL B C 1
ATOM 1783 O O . VAL B 1 95 ? 39.382 -23.423 -12.877 1.00 34.16 93 VAL B O 1
ATOM 1787 N N . GLY B 1 96 ? 41.048 -22.207 -13.798 1.00 32.70 94 GLY B N 1
ATOM 1788 C CA . GLY B 1 96 ? 41.515 -23.277 -14.663 1.00 32.15 94 GLY B CA 1
ATOM 1789 C C . GLY B 1 96 ? 40.726 -23.538 -15.935 1.00 31.87 94 GLY B C 1
ATOM 1790 O O . GLY B 1 96 ? 40.988 -24.523 -16.621 1.00 32.82 94 GLY B O 1
ATOM 1791 N N . VAL B 1 97 ? 39.775 -22.670 -16.272 1.00 31.33 95 VAL B N 1
ATOM 1792 C CA . VAL B 1 97 ? 38.967 -22.884 -17.469 1.00 29.78 95 VAL B CA 1
ATOM 1793 C C . VAL B 1 97 ? 39.257 -21.911 -18.611 1.00 28.50 95 VAL B C 1
ATOM 1794 O O . VAL B 1 97 ? 39.299 -20.695 -18.420 1.00 26.62 95 VAL B O 1
ATOM 1798 N N . LEU B 1 98 ? 39.466 -22.444 -19.810 1.00 28.48 96 LEU B N 1
ATOM 1799 C CA . LEU B 1 98 ? 39.721 -21.570 -20.949 1.00 27.61 96 LEU B CA 1
ATOM 1800 C C . LEU B 1 98 ? 38.432 -21.359 -21.718 1.00 27.69 96 LEU B C 1
ATOM 1801 O O . LEU B 1 98 ? 37.776 -22.312 -22.137 1.00 29.37 96 LEU B O 1
ATOM 1806 N N . SER B 1 99 ? 38.071 -20.098 -21.884 1.00 26.64 97 SER B N 1
ATOM 1807 C CA . SER B 1 99 ? 36.859 -19.721 -22.582 1.00 27.87 97 SER B CA 1
ATOM 1808 C C . SER B 1 99 ? 37.171 -18.473 -23.396 1.00 26.87 97 SER B C 1
ATOM 1809 O O . SER B 1 99 ? 37.630 -17.469 -22.855 1.00 24.90 97 SER B O 1
ATOM 1812 N N . PHE B 1 100 ? 36.933 -18.544 -24.698 1.00 26.88 98 PHE B N 1
ATOM 1813 C CA . PHE B 1 100 ? 37.197 -17.419 -25.583 1.00 28.09 98 PHE B CA 1
ATOM 1814 C C . PHE B 1 100 ? 36.161 -16.316 -25.487 1.00 30.13 98 PHE B C 1
ATOM 1815 O O . PHE B 1 100 ? 35.015 -16.547 -25.108 1.00 30.67 98 PHE B O 1
ATOM 1823 N N . VAL B 1 101 ? 36.592 -15.114 -25.847 1.00 33.31 99 VAL B N 1
ATOM 1824 C CA . VAL B 1 101 ? 35.749 -13.931 -25.867 1.00 35.59 99 VAL B CA 1
ATOM 1825 C C . VAL B 1 101 ? 36.276 -13.037 -26.980 1.00 36.04 99 VAL B C 1
ATOM 1826 O O . VAL B 1 101 ? 35.510 -12.517 -27.785 1.00 40.91 99 VAL B O 1
ATOM 1830 N N . ALA B 1 111 ? 39.806 -9.009 -19.483 1.00 29.89 109 ALA B N 1
ATOM 1831 C CA . ALA B 1 111 ? 40.069 -10.094 -20.425 1.00 30.01 109 ALA B CA 1
ATOM 1832 C C . ALA B 1 111 ? 41.566 -10.334 -20.612 1.00 29.61 109 ALA B C 1
ATOM 1833 O O . ALA B 1 111 ? 42.355 -9.401 -20.529 1.00 31.68 109 ALA B O 1
ATOM 1835 N N . ILE B 1 112 ? 41.956 -11.580 -20.860 1.00 30.12 110 ILE B N 1
ATOM 1836 C CA . ILE B 1 112 ? 43.363 -11.905 -21.093 1.00 30.01 110 ILE B CA 1
ATOM 1837 C C . ILE B 1 112 ? 43.608 -11.807 -22.605 1.00 29.92 110 ILE B C 1
ATOM 1838 O O . ILE B 1 112 ? 43.016 -12.556 -23.372 1.00 27.66 110 ILE B O 1
ATOM 1843 N N . LYS B 1 113 ? 44.476 -10.896 -23.031 1.00 30.22 111 LYS B N 1
ATOM 1844 C CA . LYS B 1 113 ? 44.742 -10.718 -24.461 1.00 32.46 111 LYS B CA 1
ATOM 1845 C C . LYS B 1 113 ? 45.964 -11.469 -24.995 1.00 30.86 111 LYS B C 1
ATOM 1846 O O . LYS B 1 113 ? 47.053 -11.381 -24.440 1.00 29.58 111 LYS B O 1
ATOM 1852 N N . PHE B 1 114 ? 45.766 -12.200 -26.087 1.00 30.97 112 PHE B N 1
ATOM 1853 C CA . PHE B 1 114 ? 46.829 -12.973 -26.718 1.00 33.31 112 PHE B CA 1
ATOM 1854 C C . PHE B 1 114 ? 47.191 -12.417 -28.092 1.00 34.89 112 PHE B C 1
ATOM 1855 O O . PHE B 1 114 ? 46.316 -12.108 -28.903 1.00 33.39 112 PHE B O 1
ATOM 1863 N N . TYR B 1 115 ? 48.490 -12.310 -28.352 1.00 38.74 113 TYR B N 1
ATOM 1864 C CA . TYR B 1 115 ? 48.981 -11.812 -29.629 1.00 41.42 113 TYR B CA 1
ATOM 1865 C C . TYR B 1 115 ? 50.123 -12.709 -30.072 1.00 43.24 113 TYR B C 1
ATOM 1866 O O . TYR B 1 115 ? 51.103 -12.880 -29.345 1.00 43.84 113 TYR B O 1
ATOM 1875 N N . ILE B 1 116 ? 50.003 -13.284 -31.264 1.00 45.61 114 ILE B N 1
ATOM 1876 C CA . ILE B 1 116 ? 51.049 -14.160 -31.772 1.00 47.24 114 ILE B CA 1
ATOM 1877 C C . ILE B 1 116 ? 51.695 -13.637 -33.056 1.00 49.55 114 ILE B C 1
ATOM 1878 O O . ILE B 1 116 ? 51.006 -13.310 -34.026 1.00 49.18 114 ILE B O 1
ATOM 1883 N N . GLU B 1 117 ? 53.025 -13.562 -33.043 1.00 52.26 115 GLU B N 1
ATOM 1884 C CA . GLU B 1 117 ? 53.805 -13.093 -34.190 1.00 54.59 115 GLU B CA 1
ATOM 1885 C C . GLU B 1 117 ? 54.360 -14.316 -34.935 1.00 54.77 115 GLU B C 1
ATOM 1886 O O . GLU B 1 117 ? 55.319 -14.943 -34.480 1.00 54.53 115 GLU B O 1
ATOM 1892 N N . TYR B 1 118 ? 53.758 -14.650 -36.074 1.00 54.45 116 TYR B N 1
ATOM 1893 C CA . TYR B 1 118 ? 54.201 -15.806 -36.855 1.00 54.72 116 TYR B CA 1
ATOM 1894 C C . TYR B 1 118 ? 53.857 -15.649 -38.343 1.00 55.78 116 TYR B C 1
ATOM 1895 O O . TYR B 1 118 ? 52.755 -15.207 -38.697 1.00 54.84 116 TYR B O 1
ATOM 1904 N N . GLN B 1 119 ? 54.800 -16.032 -39.205 1.00 56.63 117 GLN B N 1
ATOM 1905 C CA . GLN B 1 119 ? 54.627 -15.908 -40.652 1.00 57.88 117 GLN B CA 1
ATOM 1906 C C . GLN B 1 119 ? 53.432 -16.672 -41.220 1.00 57.48 117 GLN B C 1
ATOM 1907 O O . GLN B 1 119 ? 52.702 -16.142 -42.063 1.00 58.34 117 GLN B O 1
ATOM 1913 N N . ASN B 1 120 ? 53.233 -17.910 -40.769 1.00 56.41 118 ASN B N 1
ATOM 1914 C CA . ASN B 1 120 ? 52.109 -18.721 -41.239 1.00 55.12 118 ASN B CA 1
ATOM 1915 C C . ASN B 1 120 ? 51.112 -18.966 -40.103 1.00 53.22 118 ASN B C 1
ATOM 1916 O O . ASN B 1 120 ? 51.088 -20.044 -39.499 1.00 51.70 118 ASN B O 1
ATOM 1921 N N . PRO B 1 121 ? 50.264 -17.968 -39.810 1.00 51.59 119 PRO B N 1
ATOM 1922 C CA . PRO B 1 121 ? 49.258 -18.056 -38.745 1.00 50.17 119 PRO B CA 1
ATOM 1923 C C . PRO B 1 121 ? 48.382 -19.304 -38.823 1.00 48.65 119 PRO B C 1
ATOM 1924 O O . PRO B 1 121 ? 48.064 -19.916 -37.799 1.00 47.07 119 PRO B O 1
ATOM 1928 N N . LYS B 1 122 ? 48.000 -19.673 -40.041 1.00 47.01 120 LYS B N 1
ATOM 1929 C CA . LYS B 1 122 ? 47.153 -20.837 -40.259 1.00 46.21 120 LYS B CA 1
ATOM 1930 C C . LYS B 1 122 ? 47.757 -22.091 -39.627 1.00 45.06 120 LYS B C 1
ATOM 1931 O O . LYS B 1 122 ? 47.035 -22.928 -39.096 1.00 44.73 120 LYS B O 1
ATOM 1937 N N . GLU B 1 123 ? 49.077 -22.221 -39.675 1.00 43.57 121 GLU B N 1
ATOM 1938 C CA . GLU B 1 123 ? 49.738 -23.389 -39.103 1.00 43.77 121 GLU B CA 1
ATOM 1939 C C . GLU B 1 123 ? 49.581 -23.450 -37.584 1.00 42.73 121 GLU B C 1
ATOM 1940 O O . GLU B 1 123 ? 49.735 -24.511 -36.969 1.00 41.71 121 GLU B O 1
ATOM 1946 N N . ILE B 1 124 ? 49.282 -22.309 -36.978 1.00 41.44 122 ILE B N 1
ATOM 1947 C CA . ILE B 1 124 ? 49.101 -22.250 -35.536 1.00 41.35 122 ILE B CA 1
ATOM 1948 C C . ILE B 1 124 ? 47.685 -22.709 -35.178 1.00 40.64 122 ILE B C 1
ATOM 1949 O O . ILE B 1 124 ? 47.484 -23.422 -34.198 1.00 41.28 122 ILE B O 1
ATOM 1954 N N . VAL B 1 125 ? 46.707 -22.303 -35.981 1.00 39.50 123 VAL B N 1
ATOM 1955 C CA . VAL B 1 125 ? 45.328 -22.688 -35.736 1.00 37.98 123 VAL B CA 1
ATOM 1956 C C . VAL B 1 125 ? 45.177 -24.206 -35.894 1.00 38.01 123 VAL B C 1
ATOM 1957 O O . VAL B 1 125 ? 44.517 -24.851 -35.085 1.00 36.97 123 VAL B O 1
ATOM 1961 N N . ASP B 1 126 ? 45.804 -24.771 -36.925 1.00 37.55 124 ASP B N 1
ATOM 1962 C CA . ASP B 1 126 ? 45.739 -26.209 -37.171 1.00 39.05 124 ASP B CA 1
ATOM 1963 C C . ASP B 1 126 ? 46.541 -26.996 -36.140 1.00 38.29 124 ASP B C 1
ATOM 1964 O O . ASP B 1 126 ? 46.226 -28.149 -35.853 1.00 38.80 124 ASP B O 1
ATOM 1969 N N . TRP B 1 127 ? 47.582 -26.386 -35.592 1.00 36.60 125 TRP B N 1
ATOM 1970 C CA . TRP B 1 127 ? 48.378 -27.078 -34.589 1.00 35.52 125 TRP B CA 1
ATOM 1971 C C . TRP B 1 127 ? 47.581 -27.282 -33.299 1.00 34.75 125 TRP B C 1
ATOM 1972 O O . TRP B 1 127 ? 47.556 -28.381 -32.739 1.00 32.18 125 TRP B O 1
ATOM 1983 N N . LEU B 1 128 ? 46.917 -26.235 -32.825 1.00 33.89 126 LEU B N 1
ATOM 1984 C CA . LEU B 1 128 ? 46.163 -26.383 -31.591 1.00 34.31 126 LEU B CA 1
ATOM 1985 C C . LEU B 1 128 ? 44.655 -26.561 -31.740 1.00 32.48 126 LEU B C 1
ATOM 1986 O O . LEU B 1 128 ? 43.994 -27.033 -30.819 1.00 30.51 126 LEU B O 1
ATOM 1991 N N . ALA B 1 129 ? 44.113 -26.213 -32.903 1.00 32.23 127 ALA B N 1
ATOM 1992 C CA . ALA B 1 129 ? 42.682 -26.353 -33.128 1.00 31.99 127 ALA B CA 1
ATOM 1993 C C . ALA B 1 129 ? 42.352 -27.062 -34.439 1.00 32.53 127 ALA B C 1
ATOM 1994 O O . ALA B 1 129 ? 41.906 -26.435 -35.395 1.00 32.30 127 ALA B O 1
ATOM 1996 N N . PRO B 1 130 ? 42.569 -28.384 -34.499 1.00 32.51 128 PRO B N 1
ATOM 1997 C CA . PRO B 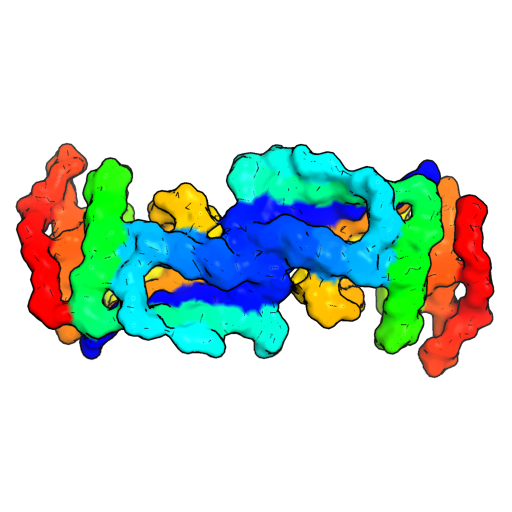1 130 ? 42.286 -29.173 -35.704 1.00 32.02 128 PRO B CA 1
ATOM 1998 C C . PRO B 1 130 ? 40.788 -29.384 -35.923 1.00 32.04 128 PRO B C 1
ATOM 1999 O O . PRO B 1 130 ? 39.994 -29.277 -34.987 1.00 33.34 128 PRO B O 1
ATOM 2003 N N . LYS B 1 131 ? 40.394 -29.681 -37.158 1.00 31.47 129 LYS B N 1
ATOM 2004 C CA . LYS B 1 131 ? 38.988 -29.968 -37.420 1.00 31.56 129 LYS B CA 1
ATOM 2005 C C . LYS B 1 131 ? 38.737 -31.258 -36.639 1.00 32.20 129 LYS B C 1
ATOM 2006 O O . LYS B 1 131 ? 39.682 -31.988 -36.309 1.00 31.19 129 LYS B O 1
ATOM 2012 N N . THR B 1 132 ? 37.481 -31.552 -36.339 1.00 32.75 130 THR B N 1
ATOM 2013 C CA . THR B 1 132 ? 37.190 -32.760 -35.583 1.00 33.59 130 THR B CA 1
ATOM 2014 C C . THR B 1 132 ? 36.002 -33.521 -36.117 1.00 34.67 130 THR B C 1
ATOM 2015 O O . THR B 1 132 ? 35.107 -32.952 -36.736 1.00 33.65 130 THR B O 1
ATOM 2019 N N . ALA B 1 133 ? 36.005 -34.819 -35.854 1.00 37.25 131 ALA B N 1
ATOM 2020 C CA . ALA B 1 133 ? 34.923 -35.708 -36.251 1.00 39.58 131 ALA B CA 1
ATOM 2021 C C . ALA B 1 133 ? 34.459 -36.361 -34.955 1.00 41.82 131 ALA B C 1
ATOM 2022 O O . ALA B 1 133 ? 35.181 -37.181 -34.375 1.00 41.17 131 ALA B O 1
ATOM 2024 N N . HIS B 1 134 ? 33.272 -35.987 -34.486 1.00 43.56 132 HIS B N 1
ATOM 2025 C CA . HIS B 1 134 ? 32.743 -36.538 -33.240 1.00 46.44 132 HIS B CA 1
ATOM 2026 C C . HIS B 1 134 ? 33.686 -36.262 -32.074 1.00 45.57 132 HIS B C 1
ATOM 2027 O O . HIS B 1 134 ? 33.864 -37.114 -31.201 1.00 47.15 132 HIS B O 1
ATOM 2034 N N . GLY B 1 135 ? 34.297 -35.077 -32.070 1.00 44.44 133 GLY B N 1
ATOM 2035 C CA . GLY B 1 135 ? 35.208 -34.717 -30.994 1.00 42.44 133 GLY B CA 1
ATOM 2036 C C . GLY B 1 135 ? 36.640 -35.192 -31.187 1.00 40.19 133 GLY B C 1
ATOM 2037 O O . GLY B 1 135 ? 37.550 -34.726 -30.507 1.00 41.49 133 GLY B O 1
ATOM 2038 N N . VAL B 1 136 ? 36.845 -36.113 -32.120 1.00 38.22 134 VAL B N 1
ATOM 2039 C CA . VAL B 1 136 ? 38.174 -36.649 -32.396 1.00 36.89 134 VAL B CA 1
ATOM 2040 C C . VAL B 1 136 ? 38.965 -35.758 -33.368 1.00 35.06 134 VAL B C 1
ATOM 2041 O O . VAL B 1 136 ? 38.464 -35.399 -34.432 1.00 34.42 134 VAL B O 1
ATOM 2045 N N . PRO B 1 137 ? 40.198 -35.365 -32.994 1.00 33.61 135 PRO B N 1
ATOM 2046 C CA . PRO B 1 137 ? 41.032 -34.521 -33.861 1.00 32.81 135 PRO B CA 1
ATOM 2047 C C . PRO B 1 137 ? 41.351 -35.258 -35.172 1.00 32.08 135 PRO B C 1
ATOM 2048 O O . PRO B 1 137 ? 41.826 -36.400 -35.151 1.00 29.98 135 PRO B O 1
ATOM 2052 N N . LEU B 1 138 ? 41.087 -34.609 -36.303 1.00 32.53 136 LEU B N 1
ATOM 2053 C CA . LEU B 1 138 ? 41.348 -35.221 -37.601 1.00 32.67 136 LEU B CA 1
ATOM 2054 C C . LEU B 1 138 ? 42.834 -35.276 -37.923 1.00 34.32 136 LEU B C 1
ATOM 2055 O O . LEU B 1 138 ? 43.253 -35.996 -38.831 1.00 35.95 136 LEU B O 1
ATOM 2060 N N . TRP B 1 139 ? 43.634 -34.525 -37.173 1.00 34.66 137 TRP B N 1
ATOM 2061 C CA . TRP B 1 139 ? 45.086 -34.543 -37.363 1.00 35.85 137 TRP B CA 1
ATOM 2062 C C . TRP B 1 139 ? 45.787 -34.027 -36.107 1.00 36.56 137 TRP B C 1
ATOM 2063 O O . TRP B 1 139 ? 45.158 -33.402 -35.256 1.00 36.24 137 TRP B O 1
ATOM 2074 N N . ASP B 1 140 ? 47.085 -34.294 -35.989 1.00 38.54 138 ASP B N 1
ATOM 2075 C CA . ASP B 1 140 ? 47.837 -33.884 -34.809 1.00 39.50 138 ASP B CA 1
ATOM 2076 C C . ASP B 1 140 ? 49.244 -33.429 -35.178 1.00 41.20 138 ASP B C 1
ATOM 2077 O O . ASP B 1 140 ? 50.219 -34.158 -34.981 1.00 42.21 138 ASP B O 1
ATOM 2082 N N . ASN B 1 141 ? 49.346 -32.214 -35.707 1.00 41.03 139 ASN B N 1
ATOM 2083 C CA . ASN B 1 141 ? 50.631 -31.675 -36.127 1.00 42.01 139 ASN B CA 1
ATOM 2084 C C . ASN B 1 141 ? 51.533 -31.253 -34.974 1.00 43.73 139 ASN B C 1
ATOM 2085 O O . ASN B 1 141 ? 51.066 -30.936 -33.874 1.00 43.75 139 ASN B O 1
ATOM 2090 N N . PRO B 1 142 ? 52.852 -31.233 -35.224 1.00 44.34 140 PRO B N 1
ATOM 2091 C CA . PRO B 1 142 ? 53.847 -30.846 -34.222 1.00 44.86 140 PRO B CA 1
ATOM 2092 C C . PRO B 1 142 ? 53.851 -29.335 -34.089 1.00 44.89 140 PRO B C 1
ATOM 2093 O O . PRO B 1 142 ? 53.353 -28.634 -34.969 1.00 44.67 140 PRO B O 1
ATOM 2097 N N . VAL B 1 143 ? 54.406 -28.831 -32.992 1.00 46.06 141 VAL B N 1
ATOM 2098 C CA . VAL B 1 143 ? 54.476 -27.390 -32.784 1.00 46.96 141 VAL B CA 1
ATOM 2099 C C . VAL B 1 143 ? 55.175 -26.779 -33.997 1.00 47.10 141 VAL B C 1
ATOM 2100 O O . VAL B 1 143 ? 56.229 -27.259 -34.412 1.00 46.48 141 VAL B O 1
ATOM 2104 N N . PRO B 1 144 ? 54.590 -25.728 -34.599 1.00 48.11 142 PRO B N 1
ATOM 2105 C CA . PRO B 1 144 ? 55.262 -25.133 -35.760 1.00 50.02 142 PRO B CA 1
ATOM 2106 C C . PRO B 1 144 ? 56.684 -24.707 -35.380 1.00 52.58 142 PRO B C 1
ATOM 2107 O O . PRO B 1 144 ? 56.943 -24.338 -34.230 1.00 52.96 142 PRO B O 1
ATOM 2111 N N . PRO B 1 145 ? 57.626 -24.767 -36.337 1.00 54.59 143 PRO B N 1
ATOM 2112 C CA . PRO B 1 145 ? 59.026 -24.387 -36.102 1.00 56.78 143 PRO B CA 1
ATOM 2113 C C . PRO B 1 145 ? 59.126 -22.966 -35.546 1.00 58.98 143 PRO B C 1
ATOM 2114 O O . PRO B 1 145 ? 58.158 -22.200 -35.737 1.00 58.65 143 PRO B O 1
#

Organism: Saccharolobus solfataricus (strain ATCC 35092 / DSM 1617 / JCM 11322 / P2) (NCBI:txid273057)

CATH classification: 3.30.1440.10

Foldseek 3Di:
DKKKKAKAAPPHDVVLQVQLCQQFFDFPADWVRIMMDDGMDRFLVRRVSVLVVCLVVLVLVVQLVQLVQDDAQKGKWADRVCSSVSHGHTDRMIMIDGHHDSVVQSCQRRADDDPSHHPDHDDGPDD/DKKKKDKAAPVGDPVLQVVLCQQFFDFDADWDDDPRMIMDDTMDRFPVRRVSVLVQCLVVLVLVVLLVQLCQDDAQKGKWADRVCSSVSHGHTDPMIMMDRGNCSVVVSCQRRADDDPSHHPDHDDRDD

B-factor: mean 33.18, std 9.55, range [8.72, 64.69]

Nearest PDB structures (foldseek):
  2nwu-assembly1_A  TM=1.008E+00  e=2.566E-27  Saccharolobus solfataricus P2
  2nwu-assembly1_B  TM=9.966E-01  e=3.503E-25  Saccharolobus solfataricus P2
  3d7a-assembly1_B  TM=8.854E-01  e=1.513E-12  Pyrococcus horikoshii
  3c9g-assembly1_B  TM=8.067E-01  e=6.410E-09  Archaeoglobus fulgidus DSM 4304
  2pzz-assembly2_D  TM=7.972E-01  e=1.420E-07  Methanocaldococcus jannaschii DSM 2661

Sequence (256 aa):
DKVVVAEVRPSEDVNKVLSAISNFFDFEKNTGIIDILVLEARTLKSLLKFHRVLRNERILDSARKYLKGIEGNTIAFIHKQAAAVGVLSFVAIKFYIEYQNPKEIVDWLAPKTAHGVPLWDNPVPPDDKVVVAEVRPSEDVNKVLSAISNFFDFEKNTRKEGIIDILVLEARTLKSLLKFHRVLRNERILDSARKYLKGIEGNTIAFIHKQAAAVGVLSFVAIKFYIEYQNPKEIVDWLAPKTAHGVPLWDNPVPP

Solvent-accessible surface area: 13426 Å² total

Secondary structure (DSSP, 8-state):
-B--EEEE-TTB-HHHHHHHHHTT----------EEEE---SSGGGGHHHHHHHHHTT-HHHHHHH---B-SSEEE---HHHHHTT-------B-EEE-S-HHHHHHHHS--EETTEES--PPPPP-/----EEEE-TTB-HHHHHHHHHTT------EEEETTEEEEE---SSGGGGHHHHHHHHHTT-HHHHHHH---B-SSEEE---HHHHHTT-------B-EEE-S-HHHHHHHHS--EETTEES--PPPP-